Protein AF-A0A2N0D2T7-F1 (afdb_monomer_lite)

Foldseek 3Di:
DPQDPQPDDQQFWKAFCDCPPHCVQHPHRFIWGFHDADSQQWTDTPPTPGTGHPVRIDGDDADAFFKKFFDQPPDPPDCCHPVHPQGIFGWHAFFPDDDPVNDRQGTFTDTPPDPGTDGHDRVRIDGDGPPPQADQAFQDAQFWFAFQLGFIKDPKDADDCVPDVQFRIFIHTPPDPDGWTHGRRQDTPDPPDPSRGGTRHTDDDDPPPDDPPPDDDDDDDDDDDDDDDDDDDDDDDDDDDDPDDDDDDDDPCVVVVVVVVVVVVVVVVVCVVCV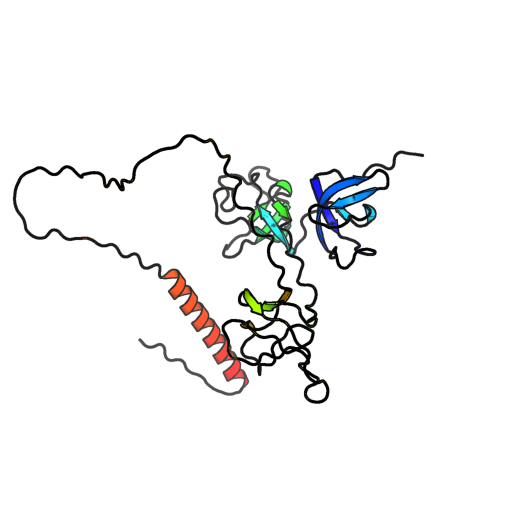VVVHHDDDDDDD

Sequence (287 aa):
MGAEKQKFNVGDKVRVVDNRGAPNRYAIGEVCEVESIKHDGYMEIVGKESGMYDYRFELWQPKVGDRVRFTDKCEEYWWFGPNTPHKEGVVTGPASWTGIDGNDYQFDVEVSGEPYPAYVAAEHIEPLPVAAEAQPLRIVEGRYYKTRDGRKAGPAETRDPEEYDAYPWFVPINDDNGHYVFTDEGMYSSDGVEEIHDLIAEWTEEPAAQPPTEAINDKAPSTTGFTIPPVYDEPACEKDGSTQLTVRITSDFTELHEQIDYAFERLKKLKKKARKLGIELDFAKAA

Radius of gyration: 28.87 Å; chains: 1; bounding box: 76×90×61 Å

pLDDT: mean 76.8, std 18.26, range [33.94, 96.12]

Structure (mmCIF, N/CA/C/O backbone):
data_AF-A0A2N0D2T7-F1
#
_entry.id   AF-A0A2N0D2T7-F1
#
loop_
_atom_site.group_PDB
_atom_site.id
_atom_site.type_symbol
_atom_site.label_atom_id
_atom_site.label_alt_id
_atom_site.label_comp_id
_atom_site.label_asym_id
_atom_site.label_entity_id
_atom_site.label_seq_id
_atom_site.pdbx_PDB_ins_code
_atom_site.Cartn_x
_atom_site.Cartn_y
_atom_site.Cartn_z
_atom_site.occupancy
_atom_site.B_iso_or_equiv
_atom_site.auth_seq_id
_atom_site.auth_comp_id
_atom_site.auth_asym_id
_atom_site.auth_atom_id
_atom_site.pdbx_PDB_model_num
ATOM 1 N N . MET A 1 1 ? 25.013 -16.304 -27.811 1.00 43.47 1 MET A N 1
ATOM 2 C CA . MET A 1 1 ? 24.185 -15.917 -26.654 1.00 43.47 1 MET A CA 1
ATOM 3 C C . MET A 1 1 ? 23.813 -14.465 -26.867 1.00 43.47 1 MET A C 1
ATOM 5 O O . MET A 1 1 ? 24.700 -13.625 -26.821 1.00 43.47 1 MET A O 1
ATOM 9 N N . GLY A 1 2 ? 22.575 -14.195 -27.288 1.00 49.00 2 GLY A N 1
ATOM 10 C CA . GLY A 1 2 ? 22.094 -12.817 -27.396 1.00 49.00 2 GLY A CA 1
ATOM 11 C C . GLY A 1 2 ? 21.966 -12.256 -25.988 1.00 49.00 2 GLY A C 1
ATOM 12 O O . GLY A 1 2 ? 21.517 -12.982 -25.108 1.00 49.00 2 GLY A O 1
ATOM 13 N N . ALA A 1 3 ? 22.416 -11.024 -25.763 1.00 54.84 3 ALA A N 1
ATOM 14 C CA . ALA A 1 3 ? 22.140 -10.337 -24.512 1.00 54.84 3 ALA A CA 1
ATOM 15 C C . ALA A 1 3 ? 20.615 -10.277 -24.354 1.00 54.84 3 ALA A C 1
ATOM 17 O O . ALA A 1 3 ? 19.941 -9.626 -25.157 1.00 54.84 3 ALA A O 1
ATOM 18 N N . GLU A 1 4 ? 20.069 -11.025 -23.396 1.00 63.88 4 GLU A N 1
ATOM 19 C CA . GLU A 1 4 ? 18.672 -10.866 -23.020 1.00 63.88 4 GLU A CA 1
ATOM 20 C C . GLU A 1 4 ? 18.487 -9.412 -22.595 1.00 63.88 4 GLU A C 1
ATOM 22 O O . GLU A 1 4 ? 19.266 -8.855 -21.819 1.00 63.88 4 GLU A O 1
ATOM 27 N N . LYS A 1 5 ? 17.519 -8.748 -23.226 1.00 78.25 5 LYS A N 1
ATOM 28 C CA . LYS A 1 5 ? 17.263 -7.333 -22.999 1.00 78.25 5 LYS A CA 1
ATOM 29 C C . LYS A 1 5 ? 16.731 -7.195 -21.577 1.00 78.25 5 LYS A C 1
ATOM 31 O O . LYS A 1 5 ? 15.628 -7.652 -21.298 1.00 78.25 5 LYS A O 1
ATOM 36 N N . GLN A 1 6 ? 17.524 -6.575 -20.712 1.00 83.12 6 GLN A N 1
ATOM 37 C CA . GLN A 1 6 ? 17.154 -6.294 -19.332 1.00 83.12 6 GLN A CA 1
ATOM 38 C C . GLN A 1 6 ? 15.800 -5.561 -19.291 1.00 83.12 6 GLN A C 1
ATOM 40 O O . GLN A 1 6 ? 15.630 -4.527 -19.941 1.00 83.12 6 GLN A O 1
ATOM 45 N N . LYS A 1 7 ? 14.820 -6.157 -18.598 1.00 90.56 7 LYS A N 1
ATOM 46 C CA . LYS A 1 7 ? 13.416 -5.709 -18.584 1.00 90.56 7 LYS A CA 1
ATOM 47 C C . LYS A 1 7 ? 13.180 -4.493 -17.682 1.00 90.56 7 LYS A C 1
ATOM 49 O O . LYS A 1 7 ? 12.301 -3.693 -17.986 1.00 90.56 7 LYS A O 1
ATOM 54 N N . PHE A 1 8 ? 13.956 -4.372 -16.607 1.00 94.62 8 PHE A N 1
ATOM 55 C CA . PHE A 1 8 ? 13.794 -3.365 -15.555 1.00 94.62 8 PHE A CA 1
ATOM 56 C C . PHE A 1 8 ? 15.096 -2.620 -15.282 1.00 94.62 8 PHE A C 1
ATOM 58 O O . PHE A 1 8 ? 16.185 -3.144 -15.528 1.00 94.62 8 PHE A O 1
ATOM 65 N N . ASN A 1 9 ? 14.981 -1.432 -14.706 1.00 95.19 9 ASN A N 1
ATOM 66 C CA . ASN A 1 9 ? 16.088 -0.644 -14.190 1.00 95.19 9 ASN A CA 1
ATOM 67 C C . ASN A 1 9 ? 16.037 -0.576 -12.659 1.00 95.19 9 ASN A C 1
ATOM 69 O O . ASN A 1 9 ? 14.995 -0.773 -12.037 1.00 95.19 9 ASN A O 1
ATOM 73 N N . VAL A 1 10 ? 17.185 -0.285 -12.046 1.00 94.94 10 VAL A N 1
ATOM 74 C CA . VAL A 1 10 ? 17.253 0.046 -10.615 1.00 94.94 10 VAL A CA 1
ATOM 75 C C . VAL A 1 10 ? 16.422 1.306 -10.356 1.00 94.94 10 VAL A C 1
ATOM 77 O O . VAL A 1 10 ? 16.510 2.264 -11.123 1.00 94.94 10 VAL A O 1
ATOM 80 N N . GLY A 1 11 ? 15.618 1.287 -9.292 1.00 92.25 11 GLY A N 1
ATOM 81 C CA . GLY A 1 11 ? 14.661 2.339 -8.945 1.00 92.25 11 GLY A CA 1
ATOM 82 C C . GLY A 1 11 ? 13.280 2.192 -9.594 1.00 92.25 11 GLY A C 1
ATOM 83 O O . GLY A 1 11 ? 12.357 2.913 -9.214 1.00 92.25 11 GLY A O 1
ATOM 84 N N . ASP A 1 12 ? 13.091 1.254 -10.534 1.00 93.38 12 ASP A N 1
ATOM 85 C CA . ASP A 1 12 ? 11.760 0.999 -11.091 1.00 93.38 12 ASP A CA 1
ATOM 86 C C . ASP A 1 12 ? 10.800 0.539 -9.982 1.00 93.38 12 ASP A C 1
ATOM 88 O O . ASP A 1 12 ? 11.145 -0.268 -9.112 1.00 93.38 12 ASP A O 1
ATOM 92 N N . LYS A 1 13 ? 9.556 1.022 -10.035 1.00 93.25 13 LYS A N 1
ATOM 93 C CA . LYS A 1 13 ? 8.463 0.464 -9.237 1.00 93.25 13 LYS A CA 1
ATOM 94 C C . LYS A 1 13 ? 7.876 -0.721 -9.992 1.00 93.25 13 LYS A C 1
ATOM 96 O O . LYS A 1 13 ? 7.453 -0.588 -11.141 1.00 93.25 13 LYS A O 1
ATOM 101 N N . VAL A 1 14 ? 7.838 -1.884 -9.355 1.00 94.31 14 VAL A N 1
ATOM 102 C CA . VAL A 1 14 ? 7.387 -3.140 -9.960 1.00 94.31 14 VAL A CA 1
ATOM 103 C C . VAL A 1 14 ? 6.299 -3.797 -9.124 1.00 94.31 14 VAL A C 1
ATOM 105 O O . VAL A 1 14 ? 6.329 -3.736 -7.901 1.00 94.31 14 VAL A O 1
ATOM 108 N N . ARG A 1 15 ? 5.333 -4.440 -9.778 1.00 93.81 15 ARG A N 1
ATOM 109 C CA . ARG A 1 15 ? 4.249 -5.186 -9.135 1.00 93.81 15 ARG A CA 1
ATOM 110 C C . ARG A 1 15 ? 4.544 -6.682 -9.181 1.00 93.81 15 ARG A C 1
ATOM 112 O O . ARG A 1 15 ? 4.884 -7.211 -10.241 1.00 93.81 15 ARG A O 1
ATOM 119 N N . VAL A 1 16 ? 4.390 -7.372 -8.055 1.00 92.94 16 VAL A N 1
ATOM 120 C CA . VAL A 1 16 ? 4.517 -8.832 -7.965 1.00 92.94 16 VAL A CA 1
ATOM 121 C C . VAL A 1 16 ? 3.344 -9.483 -8.698 1.00 92.94 16 VAL A C 1
ATOM 123 O O . VAL A 1 16 ? 2.190 -9.299 -8.317 1.00 92.94 16 VAL A O 1
ATOM 126 N N . VAL A 1 17 ? 3.627 -10.283 -9.725 1.00 93.56 17 VAL A N 1
ATOM 127 C CA . VAL A 1 17 ? 2.609 -11.070 -10.449 1.00 93.56 17 VAL A CA 1
ATOM 128 C C . VAL A 1 17 ? 2.647 -12.555 -10.089 1.00 93.56 17 VAL A C 1
ATOM 130 O O . VAL A 1 17 ? 1.663 -13.261 -10.294 1.00 93.56 17 VAL A O 1
ATOM 133 N N . ASP A 1 18 ? 3.764 -13.039 -9.538 1.00 91.19 18 ASP A N 1
ATOM 134 C CA . ASP A 1 18 ? 3.944 -14.442 -9.156 1.00 91.19 18 ASP A CA 1
ATOM 135 C C . ASP A 1 18 ? 4.932 -14.598 -7.988 1.00 91.19 18 ASP A C 1
ATOM 137 O O . ASP A 1 18 ? 6.147 -14.509 -8.161 1.00 91.19 18 ASP A O 1
ATOM 141 N N . ASN A 1 19 ? 4.427 -14.936 -6.803 1.00 91.94 19 ASN A N 1
ATOM 142 C CA . ASN A 1 19 ? 5.239 -15.089 -5.594 1.00 91.94 19 ASN A CA 1
ATOM 143 C C . ASN A 1 19 ? 5.760 -16.520 -5.337 1.00 91.94 19 ASN A C 1
ATOM 145 O O . ASN A 1 19 ? 6.275 -16.801 -4.248 1.00 91.94 19 ASN A O 1
ATOM 149 N N . ARG A 1 20 ? 5.650 -17.453 -6.299 1.00 85.25 20 ARG A N 1
ATOM 150 C CA . ARG A 1 20 ? 6.172 -18.823 -6.120 1.00 85.25 20 ARG A CA 1
ATOM 151 C C . ARG A 1 20 ? 7.671 -18.790 -5.773 1.00 85.25 20 ARG A C 1
ATOM 153 O O . ARG A 1 20 ? 8.489 -18.264 -6.513 1.00 85.25 20 ARG A O 1
ATOM 160 N N . GLY A 1 21 ? 8.049 -19.388 -4.646 1.00 82.31 21 GLY A N 1
ATOM 161 C CA . GLY A 1 21 ? 9.431 -19.400 -4.142 1.00 82.31 21 GLY A CA 1
ATOM 162 C C . GLY A 1 21 ? 9.676 -18.466 -2.956 1.00 82.31 21 GLY A C 1
ATOM 163 O O . GLY A 1 21 ? 10.559 -18.749 -2.152 1.00 82.31 21 GLY A O 1
ATOM 164 N N . ALA A 1 22 ? 8.853 -17.429 -2.777 1.00 86.31 22 ALA A N 1
ATOM 165 C CA . ALA A 1 22 ? 8.889 -16.578 -1.588 1.00 86.31 22 ALA A CA 1
ATOM 166 C C . ALA A 1 22 ? 7.493 -16.031 -1.198 1.00 86.31 22 ALA A C 1
ATOM 168 O O . ALA A 1 22 ? 7.352 -14.829 -0.964 1.00 86.31 22 ALA A O 1
ATOM 169 N N . PRO A 1 23 ? 6.455 -16.886 -1.076 1.00 82.06 23 PRO A N 1
ATOM 170 C CA . PRO A 1 23 ? 5.077 -16.434 -0.864 1.00 82.06 23 PRO A CA 1
ATOM 171 C C . PRO A 1 23 ? 4.865 -15.692 0.459 1.00 82.06 23 PRO A C 1
ATOM 173 O O . PRO A 1 23 ? 4.001 -14.832 0.547 1.00 82.06 23 PRO A O 1
ATOM 176 N N . ASN A 1 24 ? 5.689 -15.977 1.470 1.00 80.69 24 ASN A N 1
ATOM 177 C CA . ASN A 1 24 ? 5.610 -15.310 2.770 1.00 80.69 24 ASN A CA 1
ATOM 178 C C . ASN A 1 24 ? 6.280 -13.926 2.773 1.00 80.69 24 ASN A C 1
ATOM 180 O O . ASN A 1 24 ? 6.119 -13.185 3.734 1.00 80.69 24 ASN A O 1
ATOM 184 N N . ARG A 1 25 ? 7.063 -13.596 1.736 1.00 83.88 25 ARG A N 1
ATOM 185 C CA . ARG A 1 25 ? 7.814 -12.332 1.639 1.00 83.88 25 ARG A CA 1
ATOM 186 C C . ARG A 1 25 ? 7.228 -11.382 0.607 1.00 83.88 25 ARG A C 1
ATOM 188 O O . ARG A 1 25 ? 7.465 -10.184 0.707 1.00 83.88 25 ARG A O 1
ATOM 195 N N . TYR A 1 26 ? 6.505 -11.922 -0.368 1.00 87.12 26 TYR A N 1
ATOM 196 C CA . TYR A 1 26 ? 5.922 -11.174 -1.469 1.00 87.12 26 TYR A CA 1
ATOM 197 C C . TYR A 1 26 ? 4.451 -11.532 -1.612 1.00 87.12 26 TYR A C 1
ATOM 199 O O . TYR A 1 26 ? 4.111 -12.685 -1.903 1.00 87.12 26 TYR A O 1
ATOM 207 N N . ALA A 1 27 ? 3.579 -10.546 -1.438 1.00 86.00 27 ALA A N 1
ATOM 208 C CA . ALA A 1 27 ? 2.171 -10.709 -1.762 1.00 86.00 27 ALA A CA 1
ATOM 209 C C . ALA A 1 27 ? 1.959 -10.490 -3.267 1.00 86.00 27 ALA A C 1
ATOM 211 O O . ALA A 1 27 ? 2.594 -9.637 -3.883 1.00 86.00 27 ALA A O 1
ATOM 212 N N . ILE A 1 28 ? 1.072 -11.269 -3.890 1.00 86.00 28 ILE A N 1
ATOM 213 C CA . ILE A 1 28 ? 0.679 -11.007 -5.282 1.00 86.00 28 ILE A CA 1
ATOM 214 C C . ILE A 1 28 ? -0.047 -9.661 -5.319 1.00 86.00 28 ILE A C 1
ATOM 216 O O . ILE A 1 28 ? -0.934 -9.414 -4.511 1.00 86.00 28 ILE A O 1
ATOM 220 N N . GLY A 1 29 ? 0.331 -8.798 -6.259 1.00 85.31 29 GLY A N 1
ATOM 221 C CA . GLY A 1 29 ? -0.173 -7.430 -6.357 1.00 85.31 29 GLY A CA 1
ATOM 222 C C . GLY A 1 29 ? 0.622 -6.409 -5.543 1.00 85.31 29 GLY A C 1
ATOM 223 O O . GLY A 1 29 ? 0.446 -5.215 -5.778 1.00 85.31 29 GLY A O 1
ATOM 224 N N . GLU A 1 30 ? 1.526 -6.850 -4.661 1.00 86.94 30 GLU A N 1
ATOM 225 C CA . GLU A 1 30 ? 2.417 -5.961 -3.914 1.00 86.94 30 GLU A CA 1
ATOM 226 C C . GLU A 1 30 ? 3.292 -5.148 -4.869 1.00 86.94 30 GLU A C 1
ATOM 228 O O . GLU A 1 30 ? 3.795 -5.674 -5.866 1.00 86.94 30 GLU A O 1
ATOM 233 N N . VAL A 1 31 ? 3.476 -3.865 -4.555 1.00 91.12 31 VAL A N 1
ATOM 234 C CA . VAL A 1 31 ? 4.341 -2.969 -5.319 1.00 91.12 31 VAL A CA 1
ATOM 235 C C . VAL A 1 31 ? 5.630 -2.726 -4.551 1.00 91.12 31 VAL A C 1
ATOM 237 O O . VAL A 1 31 ? 5.624 -2.403 -3.367 1.00 91.12 31 VAL A O 1
ATOM 240 N N . CYS A 1 32 ? 6.741 -2.907 -5.245 1.00 92.06 32 CYS A N 1
ATOM 241 C CA . CYS A 1 32 ? 8.086 -2.953 -4.708 1.00 92.06 32 CYS A CA 1
ATOM 242 C C . CYS A 1 32 ? 9.015 -2.046 -5.521 1.00 92.06 32 CYS A C 1
ATOM 244 O O . CYS A 1 32 ? 8.730 -1.744 -6.679 1.00 92.06 32 CYS A O 1
ATOM 246 N N . GLU A 1 33 ? 10.145 -1.643 -4.946 1.00 94.38 33 GLU A N 1
ATOM 247 C CA . GLU A 1 33 ? 11.191 -0.911 -5.664 1.00 94.38 33 GLU A CA 1
ATOM 248 C C . GLU A 1 33 ? 12.401 -1.806 -5.919 1.00 94.38 33 GLU A C 1
ATOM 250 O O . GLU A 1 33 ? 12.833 -2.550 -5.035 1.00 94.38 33 GLU A O 1
ATOM 255 N N . VAL A 1 34 ? 12.941 -1.734 -7.134 1.00 95.50 34 VAL A N 1
ATOM 256 C CA . VAL A 1 34 ? 14.127 -2.496 -7.529 1.00 95.50 34 VAL A CA 1
ATOM 257 C C . VAL A 1 34 ? 15.385 -1.873 -6.935 1.00 95.50 34 VAL A C 1
ATOM 259 O O . VAL A 1 34 ? 15.765 -0.768 -7.312 1.00 95.50 34 VAL A O 1
ATOM 262 N N . GLU A 1 35 ? 16.069 -2.605 -6.061 1.00 96.12 35 GLU A N 1
ATOM 263 C CA . GLU A 1 35 ? 17.334 -2.179 -5.451 1.00 96.12 35 GLU A CA 1
ATOM 264 C C . GLU A 1 35 ? 18.534 -2.534 -6.334 1.00 96.12 35 GLU A C 1
ATOM 266 O O . GLU A 1 35 ? 19.407 -1.706 -6.595 1.00 96.12 35 GLU A O 1
ATOM 271 N N . SER A 1 36 ? 18.586 -3.775 -6.818 1.00 95.62 36 SER A N 1
ATOM 272 C CA . SER A 1 36 ? 19.688 -4.262 -7.646 1.00 95.62 36 SER A CA 1
ATOM 273 C C . SER A 1 36 ? 19.205 -5.341 -8.617 1.00 95.62 36 SER A C 1
ATOM 275 O O . SER A 1 36 ? 18.209 -6.022 -8.369 1.00 95.62 36 SER A O 1
ATOM 277 N N . ILE A 1 37 ? 19.893 -5.490 -9.752 1.00 94.62 37 ILE A N 1
ATOM 278 C CA . ILE A 1 37 ? 19.586 -6.511 -10.761 1.00 94.62 37 ILE A CA 1
ATOM 279 C C . ILE A 1 37 ? 20.871 -7.273 -11.075 1.00 94.62 37 ILE A C 1
ATOM 281 O O . ILE A 1 37 ? 21.867 -6.687 -11.504 1.00 94.62 37 ILE A O 1
ATOM 285 N N . LYS A 1 38 ? 20.852 -8.589 -10.861 1.00 93.06 38 LYS A N 1
ATOM 286 C CA . LYS A 1 38 ? 21.966 -9.492 -11.165 1.00 93.06 38 LYS A CA 1
ATOM 287 C C . LYS A 1 38 ? 21.913 -9.942 -12.623 1.00 93.06 38 LYS A C 1
ATOM 289 O O . LYS A 1 38 ? 20.882 -9.875 -13.288 1.00 93.06 38 LYS A O 1
ATOM 294 N N . HIS A 1 39 ? 23.046 -10.431 -13.125 1.00 85.75 39 HIS A N 1
ATOM 295 C CA . HIS A 1 39 ? 23.200 -10.838 -14.526 1.00 85.75 39 HIS A CA 1
ATOM 296 C C . HIS A 1 39 ? 22.260 -11.967 -14.980 1.00 85.75 39 HIS A C 1
ATOM 298 O O . HIS A 1 39 ? 22.074 -12.138 -16.180 1.00 85.75 39 HIS A O 1
ATOM 304 N N . ASP A 1 40 ? 21.687 -12.733 -14.053 1.00 89.75 40 ASP A 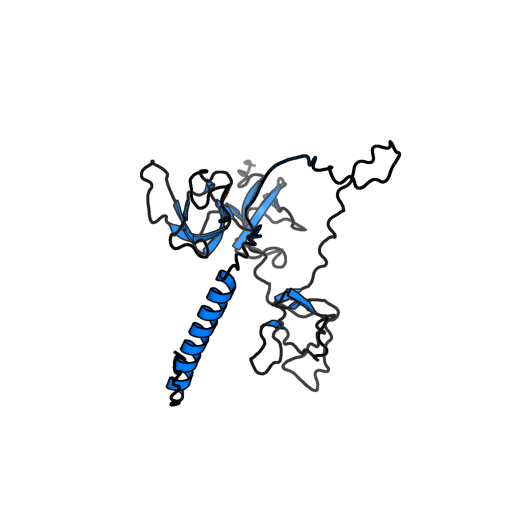N 1
ATOM 305 C CA . ASP A 1 40 ? 20.740 -13.821 -14.312 1.00 89.75 40 ASP A CA 1
ATOM 306 C C . ASP A 1 40 ? 19.264 -13.386 -14.219 1.00 89.75 40 ASP A C 1
ATOM 308 O O . ASP A 1 40 ? 18.376 -14.235 -14.195 1.00 89.75 40 ASP A O 1
ATOM 312 N N . GLY A 1 41 ? 18.994 -12.078 -14.128 1.00 90.06 41 GLY A N 1
ATOM 313 C CA . GLY A 1 41 ? 17.640 -11.543 -13.970 1.00 90.06 41 GLY A CA 1
ATOM 314 C C . GLY A 1 41 ? 17.104 -11.642 -12.540 1.00 90.06 41 GLY A C 1
ATOM 315 O O . GLY A 1 41 ? 15.927 -11.371 -12.309 1.00 90.06 41 GLY A O 1
ATOM 316 N N . TYR A 1 42 ? 17.932 -12.023 -11.563 1.00 93.31 42 TYR A N 1
ATOM 317 C CA . TYR A 1 42 ? 17.553 -11.968 -10.155 1.00 93.31 42 TYR A CA 1
ATOM 318 C C . TYR A 1 42 ? 17.542 -10.518 -9.660 1.00 93.31 42 TYR A C 1
ATOM 320 O O . TYR A 1 42 ? 18.556 -9.822 -9.736 1.00 93.31 42 TYR A O 1
ATOM 328 N N . MET A 1 43 ? 16.403 -10.069 -9.140 1.00 95.19 43 MET A N 1
ATOM 329 C CA . MET A 1 43 ? 16.184 -8.702 -8.675 1.00 95.19 43 MET A CA 1
ATOM 330 C C . MET A 1 43 ? 16.127 -8.659 -7.155 1.00 95.19 43 MET A C 1
ATOM 332 O O . MET A 1 43 ? 15.284 -9.324 -6.555 1.00 95.19 43 MET A O 1
ATOM 336 N N . GLU A 1 44 ? 16.987 -7.858 -6.537 1.00 95.25 44 GLU A N 1
ATOM 337 C CA . GLU A 1 44 ? 16.871 -7.499 -5.124 1.00 95.25 44 GLU A CA 1
ATOM 338 C C . GLU A 1 44 ? 15.916 -6.317 -4.979 1.00 95.25 44 GLU A C 1
ATOM 340 O O . GLU A 1 44 ? 15.856 -5.432 -5.836 1.00 95.25 44 GLU A O 1
ATOM 345 N N . ILE A 1 45 ? 15.117 -6.353 -3.919 1.00 95.00 45 ILE A N 1
ATOM 346 C CA . ILE A 1 45 ? 14.004 -5.439 -3.699 1.00 95.00 45 ILE A CA 1
ATOM 347 C C . ILE A 1 45 ? 14.240 -4.703 -2.390 1.00 95.00 45 ILE A C 1
ATOM 349 O O . ILE A 1 45 ? 14.501 -5.342 -1.369 1.00 95.00 45 ILE A O 1
ATOM 353 N N . VAL A 1 46 ? 14.066 -3.382 -2.421 1.00 91.94 46 VAL A N 1
ATOM 354 C CA . VAL A 1 46 ? 14.264 -2.513 -1.258 1.00 91.94 46 VAL A CA 1
ATOM 355 C C . VAL A 1 46 ? 13.444 -3.024 -0.068 1.00 91.94 46 VAL A C 1
ATOM 357 O O . VAL A 1 46 ? 12.232 -3.224 -0.167 1.00 91.94 46 VAL A O 1
ATOM 360 N N . GLY A 1 47 ? 14.112 -3.240 1.068 1.00 87.44 47 GLY A N 1
ATOM 361 C CA . GLY A 1 47 ? 13.471 -3.652 2.322 1.00 87.44 47 GLY A CA 1
ATOM 362 C C . GLY A 1 47 ? 13.034 -5.121 2.387 1.00 87.44 47 GLY A C 1
ATOM 363 O O . GLY A 1 47 ? 12.357 -5.505 3.340 1.00 87.44 47 GLY A O 1
ATOM 364 N N . LYS A 1 48 ? 13.405 -5.962 1.412 1.00 88.44 48 LYS A N 1
ATOM 365 C CA . LYS A 1 48 ? 13.131 -7.407 1.438 1.00 88.44 48 LYS A CA 1
ATOM 366 C C . LYS A 1 48 ? 14.409 -8.186 1.733 1.00 88.44 48 LYS A C 1
ATOM 368 O O . LYS A 1 48 ? 15.448 -7.949 1.134 1.00 88.44 48 LYS A O 1
ATOM 373 N N . GLU A 1 49 ? 14.309 -9.191 2.603 1.00 83.81 49 GLU A N 1
ATOM 374 C CA . GLU A 1 49 ? 15.445 -10.048 2.994 1.00 83.81 49 GLU A CA 1
ATOM 375 C C . GLU A 1 49 ? 16.074 -10.819 1.821 1.00 83.81 49 GLU A C 1
ATOM 377 O O . GLU A 1 49 ? 17.199 -11.308 1.910 1.00 83.81 49 GLU A O 1
ATOM 382 N N . SER A 1 50 ? 15.333 -11.001 0.726 1.00 87.50 50 SER A N 1
ATOM 383 C CA . SER A 1 50 ? 15.840 -11.653 -0.473 1.00 87.50 50 SER A CA 1
ATOM 384 C C . SER A 1 50 ? 14.999 -11.299 -1.683 1.00 87.50 50 SER A C 1
ATOM 386 O O . SER A 1 50 ? 13.780 -11.229 -1.562 1.00 87.50 50 SER A O 1
ATOM 388 N N . GLY A 1 51 ? 15.662 -11.168 -2.829 1.00 92.25 51 GLY A N 1
ATOM 389 C CA . GLY A 1 51 ? 15.053 -10.908 -4.127 1.00 92.25 51 GLY A CA 1
ATOM 390 C C . GLY A 1 51 ? 14.238 -12.046 -4.758 1.00 92.25 51 GLY A C 1
ATOM 391 O O . GLY A 1 51 ? 14.013 -13.105 -4.170 1.00 92.25 51 GLY A O 1
ATOM 392 N N . MET A 1 52 ? 13.824 -11.826 -6.006 1.00 94.31 52 MET A N 1
ATOM 393 C CA . MET A 1 52 ? 13.165 -12.802 -6.883 1.00 94.31 52 MET A CA 1
ATOM 394 C C . MET A 1 52 ? 13.538 -12.540 -8.350 1.00 94.31 52 MET A C 1
ATOM 396 O O . MET A 1 52 ? 13.994 -11.457 -8.696 1.00 94.31 52 MET A O 1
ATOM 400 N N . TYR A 1 53 ? 13.329 -13.517 -9.233 1.00 95.06 53 TYR A N 1
ATOM 401 C CA . TYR A 1 53 ? 13.573 -13.340 -10.669 1.00 95.06 53 TYR A CA 1
ATOM 402 C C . TYR A 1 53 ? 12.582 -12.375 -11.335 1.00 95.06 53 TYR A C 1
ATOM 404 O O . TYR A 1 53 ? 11.391 -12.383 -11.024 1.00 95.06 53 TYR A O 1
ATOM 412 N N . ASP A 1 54 ? 13.064 -11.605 -12.305 1.00 94.62 54 ASP A N 1
ATOM 413 C CA . ASP A 1 54 ? 12.348 -10.541 -13.014 1.00 94.62 54 ASP A CA 1
ATOM 414 C C . ASP A 1 54 ? 11.035 -10.962 -13.701 1.00 94.62 54 ASP A C 1
ATOM 416 O O . ASP A 1 54 ? 10.067 -10.198 -13.737 1.00 94.62 54 ASP A O 1
ATOM 420 N N . TYR A 1 55 ? 10.929 -12.199 -14.186 1.00 94.38 55 TYR A N 1
ATOM 421 C CA . TYR A 1 55 ? 9.701 -12.726 -14.790 1.00 94.38 55 TYR A CA 1
ATOM 422 C C . TYR A 1 55 ? 8.51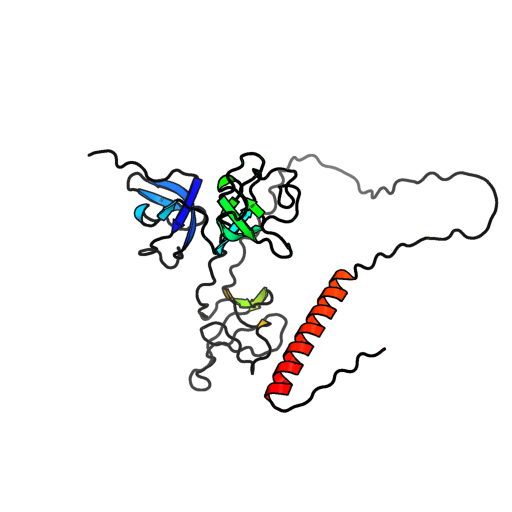9 -12.813 -13.807 1.00 94.38 55 TYR A C 1
ATOM 424 O O . TYR A 1 55 ? 7.384 -13.021 -14.233 1.00 94.38 55 TYR A O 1
ATOM 432 N N . ARG A 1 56 ? 8.773 -12.654 -12.502 1.00 95.00 56 ARG A N 1
ATOM 433 C CA . ARG A 1 56 ? 7.770 -12.626 -11.423 1.00 95.00 56 ARG A CA 1
ATOM 434 C C . ARG A 1 56 ? 7.191 -11.245 -11.165 1.00 95.00 56 ARG A C 1
ATOM 436 O O . ARG A 1 56 ? 6.302 -11.105 -10.323 1.00 95.00 56 ARG A O 1
ATOM 443 N N . PHE A 1 57 ? 7.685 -10.250 -11.891 1.00 95.31 57 PHE A N 1
ATOM 444 C CA . PHE A 1 57 ? 7.293 -8.864 -11.756 1.00 95.31 57 PHE A CA 1
ATOM 445 C C . PHE A 1 57 ? 6.796 -8.289 -13.084 1.00 95.31 57 PHE A C 1
ATOM 447 O O . PHE A 1 57 ? 7.196 -8.700 -14.181 1.00 95.31 57 PHE A O 1
ATOM 454 N N . GLU A 1 58 ? 5.948 -7.276 -12.982 1.00 95.31 58 GLU A N 1
ATOM 455 C CA . GLU A 1 58 ? 5.614 -6.355 -14.065 1.00 95.31 58 GLU A CA 1
ATOM 456 C C . GLU A 1 58 ? 5.950 -4.923 -13.653 1.00 95.31 58 GLU A C 1
ATOM 458 O O . GLU A 1 58 ? 6.005 -4.620 -12.464 1.00 95.31 58 GLU A O 1
ATOM 463 N N . LEU A 1 59 ? 6.192 -4.037 -14.620 1.00 94.44 59 LEU A N 1
ATOM 464 C CA . LEU A 1 59 ? 6.383 -2.623 -14.306 1.00 94.44 59 LEU A CA 1
ATOM 465 C C . LEU A 1 59 ? 5.071 -2.096 -13.726 1.00 94.44 59 LEU A C 1
ATOM 467 O O . LEU A 1 59 ? 4.001 -2.379 -14.275 1.00 94.44 59 LEU A O 1
ATOM 471 N N . TRP A 1 60 ? 5.136 -1.371 -12.613 1.00 93.19 60 TRP A N 1
ATOM 472 C CA . TRP A 1 60 ? 3.927 -0.841 -12.013 1.00 93.19 60 TRP A CA 1
ATOM 473 C C . TRP A 1 60 ? 3.289 0.183 -12.952 1.00 93.19 60 TRP A C 1
ATOM 475 O O . TRP A 1 60 ? 3.923 1.134 -13.406 1.00 93.19 60 TRP A O 1
ATOM 485 N N . GLN A 1 61 ? 2.009 -0.036 -13.228 1.00 90.75 61 GLN A N 1
ATOM 486 C CA . GLN A 1 61 ? 1.114 0.948 -13.812 1.00 90.75 61 GLN A CA 1
ATOM 487 C C . GLN A 1 61 ? -0.081 1.101 -12.868 1.00 90.75 61 GLN A C 1
ATOM 489 O O . GLN A 1 61 ? -0.534 0.069 -12.343 1.00 90.75 61 GLN A O 1
ATOM 494 N N . PRO A 1 62 ? -0.582 2.332 -12.648 1.00 91.69 62 PRO A N 1
ATOM 495 C CA . PRO A 1 62 ? -1.762 2.556 -11.825 1.00 91.69 62 PRO A CA 1
ATOM 496 C C . PRO A 1 62 ? -2.958 1.753 -12.350 1.00 91.69 62 PRO A C 1
ATOM 498 O O . PRO A 1 62 ? -3.260 1.771 -13.546 1.00 91.69 62 PRO A O 1
ATOM 501 N N . LYS A 1 63 ? -3.637 1.033 -11.457 1.00 90.44 63 LYS A N 1
ATOM 502 C CA . LYS A 1 63 ? -4.880 0.298 -11.731 1.00 90.44 63 LYS A CA 1
ATOM 503 C C . LYS A 1 63 ? -5.966 0.760 -10.766 1.00 90.44 63 LYS A C 1
ATOM 505 O O . LYS A 1 63 ? -5.673 1.213 -9.666 1.00 90.44 63 LYS A O 1
ATOM 510 N N . VAL A 1 64 ? -7.226 0.612 -11.172 1.00 88.81 64 VAL A N 1
ATOM 511 C CA . VAL A 1 64 ? -8.377 0.900 -10.304 1.00 88.81 64 VAL A CA 1
ATOM 512 C C . VAL A 1 64 ? -8.264 0.104 -9.002 1.00 88.81 64 VAL A C 1
ATOM 514 O O . VAL A 1 64 ? -8.030 -1.104 -9.037 1.00 88.81 64 VAL A O 1
ATOM 517 N N . GLY A 1 65 ? -8.434 0.789 -7.873 1.00 87.31 65 GLY A N 1
ATOM 518 C CA . GLY A 1 65 ? -8.275 0.254 -6.523 1.00 87.31 65 GLY A CA 1
ATOM 519 C C . GLY A 1 65 ? -6.876 0.431 -5.929 1.00 87.31 65 GLY A C 1
ATOM 520 O O . GLY A 1 65 ? -6.723 0.255 -4.722 1.00 87.31 65 GLY A O 1
ATOM 521 N N . ASP A 1 66 ? -5.864 0.811 -6.718 1.00 88.69 66 ASP A N 1
ATOM 522 C CA . ASP A 1 66 ? -4.537 1.088 -6.169 1.00 88.69 66 ASP A CA 1
ATOM 523 C C . ASP A 1 66 ? -4.578 2.334 -5.273 1.00 88.69 66 ASP A C 1
ATOM 525 O O . ASP A 1 66 ? -5.088 3.389 -5.667 1.00 88.69 66 ASP A O 1
ATOM 529 N N . ARG A 1 67 ? -3.974 2.228 -4.086 1.00 90.44 67 ARG A N 1
ATOM 530 C CA . ARG A 1 67 ? -3.637 3.392 -3.264 1.00 90.44 67 ARG A CA 1
ATOM 531 C C . ARG A 1 67 ? -2.390 4.062 -3.818 1.00 90.44 67 ARG A C 1
ATOM 533 O O . ARG A 1 67 ? -1.391 3.397 -4.097 1.00 90.44 67 ARG A O 1
ATOM 540 N N . VAL A 1 68 ? -2.436 5.379 -3.941 1.00 93.81 68 VAL A N 1
ATOM 541 C CA . VAL A 1 68 ? -1.351 6.171 -4.521 1.00 93.81 68 VAL A CA 1
ATOM 542 C C . VAL A 1 68 ? -1.020 7.373 -3.654 1.00 93.81 68 VAL A C 1
ATOM 544 O O . VAL A 1 68 ? -1.884 7.891 -2.945 1.00 93.81 68 VAL A O 1
ATOM 547 N N . ARG A 1 69 ? 0.239 7.808 -3.727 1.00 93.81 69 ARG A N 1
ATOM 548 C CA . ARG A 1 69 ? 0.710 9.090 -3.199 1.00 93.81 69 ARG A CA 1
ATOM 549 C C . ARG A 1 69 ? 0.828 10.084 -4.345 1.00 93.81 69 ARG A C 1
ATOM 551 O O . ARG A 1 69 ? 1.302 9.709 -5.415 1.00 93.81 69 ARG A O 1
ATOM 558 N N . PHE A 1 70 ? 0.454 11.335 -4.114 1.00 94.06 70 PHE A N 1
ATOM 559 C CA . PHE A 1 70 ? 0.751 12.424 -5.040 1.00 94.06 70 PHE A CA 1
ATOM 560 C C . PHE A 1 70 ? 2.231 12.805 -4.950 1.00 94.06 70 PHE A C 1
ATOM 562 O O . PHE A 1 70 ? 2.772 12.971 -3.856 1.00 94.06 70 PHE A O 1
ATOM 569 N N . THR A 1 71 ? 2.888 12.924 -6.100 1.00 92.88 71 THR A N 1
ATOM 570 C CA . THR A 1 71 ? 4.310 13.274 -6.185 1.00 92.88 71 THR A CA 1
ATOM 571 C C . THR A 1 71 ? 4.506 14.789 -6.193 1.00 92.88 71 THR A C 1
ATOM 573 O O . THR A 1 71 ? 3.583 15.554 -6.483 1.00 92.88 71 THR A O 1
ATOM 576 N N . ASP A 1 72 ? 5.746 15.233 -5.980 1.00 90.38 72 ASP A N 1
ATOM 577 C CA . ASP A 1 72 ? 6.131 16.651 -6.082 1.00 90.38 72 ASP A CA 1
ATOM 578 C C . ASP A 1 72 ? 6.044 17.209 -7.514 1.00 90.38 72 ASP A C 1
ATOM 580 O O . ASP A 1 72 ? 6.270 18.396 -7.734 1.00 90.38 72 ASP A O 1
ATOM 584 N N . LYS A 1 73 ? 5.715 16.364 -8.500 1.00 91.06 73 LYS A N 1
ATOM 585 C CA . LYS A 1 73 ? 5.408 16.803 -9.865 1.00 91.06 73 LYS A CA 1
ATOM 586 C C . LYS A 1 73 ? 3.985 17.341 -10.012 1.00 91.06 73 LYS A C 1
ATOM 588 O O . LYS A 1 73 ? 3.658 17.859 -11.073 1.00 91.06 73 LYS A O 1
ATOM 593 N N . CYS A 1 74 ? 3.128 17.190 -9.000 1.00 90.25 74 CYS A N 1
ATOM 594 C CA . CYS A 1 74 ? 1.831 17.855 -9.002 1.00 90.25 74 CYS A CA 1
ATOM 595 C C . CYS A 1 74 ? 2.030 19.372 -9.012 1.00 90.25 74 CYS A C 1
ATOM 597 O O . CYS A 1 74 ? 2.865 19.904 -8.281 1.00 90.25 74 CYS A O 1
ATOM 599 N N . GLU A 1 75 ? 1.226 20.071 -9.804 1.00 89.56 75 GLU A N 1
ATOM 600 C CA . GLU A 1 75 ? 1.305 21.525 -9.888 1.00 89.56 75 GLU A CA 1
ATOM 601 C C . GLU A 1 75 ? 0.970 22.181 -8.541 1.00 89.56 75 GLU A C 1
ATOM 603 O O . GLU A 1 75 ? 0.035 21.779 -7.843 1.00 89.56 75 GLU A O 1
ATOM 608 N N . GLU A 1 76 ? 1.695 23.243 -8.185 1.00 88.88 76 GLU A N 1
ATOM 609 C CA . GLU A 1 76 ? 1.537 23.915 -6.886 1.00 88.88 76 GLU A CA 1
ATOM 610 C C . GLU A 1 76 ? 0.130 24.483 -6.656 1.00 88.88 76 GLU A C 1
ATOM 612 O O . GLU A 1 76 ? -0.315 24.583 -5.513 1.00 88.88 76 GLU A O 1
ATOM 617 N N . TYR A 1 77 ? -0.567 24.863 -7.731 1.00 88.19 77 TYR A N 1
ATOM 618 C CA . TYR A 1 77 ? -1.910 25.444 -7.674 1.00 88.19 77 TYR A CA 1
ATOM 619 C C . TYR A 1 77 ? -3.028 24.393 -7.620 1.00 88.19 77 TYR A C 1
ATOM 621 O O . TYR A 1 77 ? -4.199 24.756 -7.485 1.00 88.19 77 TYR A O 1
ATOM 629 N N . TRP A 1 78 ? -2.707 23.102 -7.744 1.00 91.06 78 TRP A N 1
ATOM 630 C CA . TRP A 1 78 ? -3.695 22.039 -7.587 1.00 91.06 78 TRP A CA 1
ATOM 631 C C . TRP A 1 78 ? -4.077 21.889 -6.115 1.00 91.06 78 TRP A C 1
ATOM 633 O O . TRP A 1 78 ? -3.234 21.969 -5.223 1.00 91.06 78 TRP A O 1
ATOM 643 N N . TRP A 1 79 ? -5.355 21.621 -5.845 1.00 91.38 79 TRP A N 1
ATOM 644 C CA . TRP A 1 79 ? -5.859 21.455 -4.475 1.00 91.38 79 TRP A CA 1
ATOM 645 C C . TRP A 1 79 ? -5.282 20.217 -3.759 1.00 91.38 79 TRP A C 1
ATOM 647 O O . TRP A 1 79 ? -5.372 20.127 -2.541 1.00 91.38 79 TRP A O 1
ATOM 657 N N . PHE A 1 80 ? -4.644 19.311 -4.506 1.00 91.00 80 PHE A N 1
ATOM 658 C CA . PHE A 1 80 ? -3.878 18.154 -4.027 1.00 91.00 80 PHE A CA 1
ATOM 659 C C . PHE A 1 80 ? -2.367 18.282 -4.309 1.00 91.00 80 PHE A C 1
ATOM 661 O O . PHE A 1 80 ? -1.625 17.303 -4.308 1.00 91.00 80 PHE A O 1
ATOM 668 N N . GLY A 1 81 ? -1.896 19.502 -4.582 1.00 88.00 81 GLY A N 1
ATOM 669 C CA . GLY A 1 81 ? -0.496 19.790 -4.864 1.00 88.00 81 GLY A CA 1
ATOM 670 C C . GLY A 1 81 ? 0.431 19.625 -3.646 1.00 88.00 81 GLY A C 1
ATOM 671 O O . GLY A 1 81 ? -0.014 19.357 -2.517 1.00 88.00 81 GLY A O 1
ATOM 672 N N . PRO A 1 82 ? 1.745 19.846 -3.829 1.00 87.25 82 PRO A N 1
ATOM 673 C CA . PRO A 1 82 ? 2.769 19.627 -2.801 1.00 87.25 82 PRO A CA 1
ATOM 674 C C . PRO A 1 82 ? 2.573 20.460 -1.523 1.00 87.25 82 PRO A C 1
ATOM 676 O O . PRO A 1 82 ? 3.001 20.040 -0.449 1.00 87.25 82 PRO A O 1
ATOM 679 N N . ASN A 1 83 ? 1.840 21.572 -1.581 1.00 86.44 83 ASN A N 1
ATOM 680 C CA . ASN A 1 83 ? 1.592 22.448 -0.429 1.00 86.44 83 ASN A CA 1
ATOM 681 C C . ASN A 1 83 ? 0.290 22.139 0.334 1.00 86.44 83 ASN A C 1
ATOM 683 O O . ASN A 1 83 ? -0.109 22.900 1.213 1.00 86.44 83 ASN A O 1
ATOM 687 N N . THR A 1 84 ? -0.386 21.041 -0.001 1.00 86.69 84 THR A N 1
ATOM 688 C CA . THR A 1 84 ? -1.705 20.688 0.550 1.00 86.69 84 THR A CA 1
ATOM 689 C C . THR A 1 84 ? -1.622 19.456 1.460 1.00 86.69 84 THR A C 1
ATOM 691 O O . THR A 1 84 ? -0.684 18.664 1.318 1.00 86.69 84 THR A O 1
ATOM 694 N N . PRO A 1 85 ? -2.570 19.259 2.397 1.00 86.62 85 PRO A N 1
ATOM 695 C CA . PRO A 1 85 ? -2.612 18.057 3.235 1.00 86.62 85 PRO A CA 1
ATOM 696 C C . PRO A 1 85 ? -3.058 16.800 2.468 1.00 86.62 85 PRO A C 1
ATOM 698 O O . PRO A 1 85 ? -2.871 15.686 2.954 1.00 86.62 85 PRO A O 1
ATOM 701 N N . HIS A 1 86 ? -3.622 16.950 1.268 1.00 89.19 86 HIS A N 1
ATOM 702 C CA . HIS A 1 86 ? -4.076 15.841 0.435 1.00 89.19 86 HIS A CA 1
ATOM 703 C C . HIS A 1 86 ? -2.878 15.189 -0.251 1.00 89.19 86 HIS A C 1
ATOM 705 O O . HIS A 1 86 ? -2.427 15.634 -1.302 1.00 89.19 86 HIS A O 1
ATOM 711 N N . LYS A 1 87 ? -2.321 14.155 0.383 1.00 89.50 87 LYS A N 1
ATOM 712 C CA . LYS A 1 87 ? -1.129 13.450 -0.115 1.00 89.50 87 LYS A CA 1
ATOM 713 C C . LYS A 1 87 ? -1.425 12.118 -0.773 1.00 89.50 87 LYS A C 1
ATOM 715 O O . LYS A 1 87 ? -0.553 11.583 -1.448 1.00 89.50 87 LYS A O 1
ATOM 720 N N . GLU A 1 88 ? -2.625 11.589 -0.589 1.00 93.69 88 GLU A N 1
ATOM 721 C CA . GLU A 1 88 ? -2.948 10.217 -0.957 1.00 93.69 88 GLU A CA 1
ATOM 722 C C . GLU A 1 88 ? -4.360 10.106 -1.517 1.00 93.69 88 GLU A C 1
ATOM 724 O O . GLU A 1 88 ? -5.234 10.919 -1.211 1.00 93.69 88 GLU A O 1
ATOM 729 N N . GLY A 1 89 ? -4.593 9.042 -2.277 1.00 92.50 89 GLY A N 1
ATOM 730 C CA . GLY A 1 89 ? -5.924 8.678 -2.732 1.00 92.50 89 GLY A CA 1
ATOM 731 C C . GLY A 1 89 ? -5.985 7.270 -3.306 1.00 92.50 89 GLY A C 1
ATOM 732 O O . GLY A 1 89 ? -5.017 6.507 -3.245 1.00 92.50 89 GLY A O 1
ATOM 733 N N . VAL A 1 90 ? -7.147 6.926 -3.853 1.00 93.81 90 VAL A N 1
ATOM 734 C CA . VAL A 1 90 ? -7.412 5.640 -4.505 1.00 93.81 90 VAL A CA 1
ATOM 735 C C . VAL A 1 90 ? -7.749 5.883 -5.966 1.00 93.81 90 VAL A C 1
ATOM 737 O O . VAL A 1 90 ? -8.616 6.694 -6.274 1.00 93.81 90 VAL A O 1
ATOM 740 N N . VAL A 1 91 ? -7.094 5.170 -6.877 1.00 93.56 91 VAL A N 1
ATOM 741 C CA . VAL A 1 91 ? -7.426 5.238 -8.306 1.00 93.56 91 VAL A CA 1
ATOM 742 C C . VAL A 1 91 ? -8.826 4.658 -8.521 1.00 93.56 91 VAL A C 1
ATOM 744 O O . VAL A 1 91 ? -9.058 3.485 -8.232 1.00 93.56 91 VAL A O 1
ATOM 747 N N . THR A 1 92 ? -9.763 5.437 -9.054 1.00 93.81 92 THR A N 1
ATOM 748 C CA . THR A 1 92 ? -11.157 4.999 -9.270 1.00 93.81 92 THR A CA 1
ATOM 749 C C . THR A 1 92 ? -11.466 4.666 -10.723 1.00 93.81 92 THR A C 1
ATOM 751 O O . THR A 1 92 ? -12.378 3.885 -10.998 1.00 93.81 92 THR A O 1
ATOM 754 N N . GLY A 1 93 ? -10.690 5.192 -11.669 1.00 91.00 93 GLY A N 1
ATOM 755 C CA . GLY A 1 93 ? -10.951 4.986 -13.086 1.00 91.00 93 GLY A CA 1
ATOM 756 C C . GLY A 1 93 ? -9.984 5.728 -14.000 1.00 91.00 93 GLY A C 1
ATOM 757 O O . GLY A 1 93 ? -9.065 6.397 -13.523 1.00 91.00 93 GLY A O 1
ATOM 758 N N . PRO A 1 94 ? -10.178 5.605 -15.325 1.00 89.88 94 PRO A N 1
ATOM 759 C CA . PRO A 1 94 ? -9.556 6.517 -16.271 1.00 89.88 94 PRO A CA 1
ATOM 760 C C . PRO A 1 94 ? -10.055 7.945 -16.028 1.00 89.88 94 PRO A C 1
ATOM 762 O O . PRO A 1 94 ? -11.177 8.120 -15.553 1.00 89.88 94 PRO A O 1
ATOM 765 N N . ALA A 1 95 ? -9.247 8.941 -16.394 1.00 86.44 95 ALA A N 1
ATOM 766 C CA . ALA A 1 95 ? -9.610 10.339 -16.202 1.00 86.44 95 ALA A CA 1
ATOM 767 C C . ALA A 1 95 ? -10.968 10.656 -16.848 1.00 86.44 95 ALA A C 1
ATOM 769 O O . ALA A 1 95 ? -11.141 10.499 -18.061 1.00 86.44 95 ALA A O 1
ATOM 770 N N . SER A 1 96 ? -11.933 11.116 -16.051 1.00 82.00 96 SER A N 1
ATOM 771 C CA . SER A 1 96 ? -13.253 11.523 -16.555 1.00 82.00 96 SER A CA 1
ATOM 772 C C . SER A 1 96 ? -13.235 12.907 -17.208 1.00 82.00 96 SER A C 1
ATOM 774 O O . SER A 1 96 ? -14.187 13.291 -17.895 1.00 82.00 96 SER A O 1
ATOM 776 N N . TRP A 1 97 ? -12.128 13.635 -17.051 1.00 78.62 97 TRP A N 1
ATOM 777 C CA . TRP A 1 97 ? -11.905 14.947 -17.631 1.00 78.62 97 TRP A CA 1
ATOM 778 C C . TRP A 1 97 ? -10.551 15.018 -18.344 1.00 78.62 97 TRP A C 1
ATOM 780 O O . TRP A 1 97 ? -9.501 14.788 -17.750 1.00 78.62 97 TRP A O 1
ATOM 790 N N . THR A 1 98 ? -10.570 15.371 -19.629 1.00 68.94 98 THR A N 1
ATOM 791 C CA . THR A 1 98 ? -9.364 15.731 -20.386 1.00 68.94 98 THR A CA 1
ATOM 792 C C . THR A 1 98 ? -9.122 17.224 -20.205 1.00 68.94 98 THR A C 1
ATOM 794 O O . THR A 1 98 ? -10.027 18.019 -20.472 1.00 68.94 98 THR A O 1
ATOM 797 N N . GLY A 1 99 ? -7.936 17.608 -19.736 1.00 62.50 99 GLY A N 1
ATOM 798 C CA . GLY A 1 99 ? -7.646 18.989 -19.366 1.00 62.50 99 GLY A CA 1
ATOM 799 C C . GLY A 1 99 ? -7.841 20.001 -20.493 1.00 62.50 99 GLY A C 1
ATOM 800 O O . GLY A 1 99 ? -7.662 19.682 -21.666 1.00 62.50 99 GLY A O 1
ATOM 801 N N . ILE A 1 100 ? -8.164 21.248 -20.137 1.00 62.19 100 ILE A N 1
ATOM 802 C CA . ILE A 1 100 ? -8.191 22.379 -21.088 1.00 62.19 100 ILE A CA 1
ATOM 803 C C . ILE A 1 100 ? -6.767 22.730 -21.561 1.00 62.19 100 ILE A C 1
ATOM 805 O O . ILE A 1 100 ? -6.588 23.203 -22.682 1.00 62.19 100 ILE A O 1
ATOM 809 N N . ASP A 1 101 ? -5.755 22.423 -20.747 1.00 64.62 101 ASP A N 1
ATOM 810 C CA . ASP A 1 101 ? -4.371 22.872 -20.938 1.00 64.62 101 ASP A CA 1
ATOM 811 C C . ASP A 1 101 ? -3.490 21.880 -21.720 1.00 64.62 101 ASP A C 1
ATOM 813 O O . ASP A 1 101 ? -2.272 22.021 -21.761 1.00 64.62 101 ASP A O 1
ATOM 817 N N . GLY A 1 102 ? -4.087 20.860 -22.350 1.00 61.44 102 GLY A N 1
ATOM 818 C CA . GLY A 1 102 ? -3.335 19.818 -23.063 1.00 61.44 102 GLY A CA 1
ATOM 819 C C . GLY A 1 102 ? -2.640 18.809 -22.142 1.00 61.44 102 GLY A C 1
ATOM 820 O O . GLY A 1 102 ? -1.820 18.023 -22.609 1.00 61.44 102 GLY A O 1
ATOM 821 N N . ASN A 1 103 ? -2.981 18.815 -20.851 1.00 67.56 103 ASN A N 1
ATOM 822 C CA . ASN A 1 103 ? -2.566 17.778 -19.917 1.00 67.56 103 ASN A CA 1
ATOM 823 C C . ASN A 1 103 ? -3.352 16.489 -20.187 1.00 67.56 103 ASN A C 1
ATOM 825 O O . ASN A 1 103 ? -4.578 16.445 -20.032 1.00 67.56 103 ASN A O 1
ATOM 829 N N . ASP A 1 104 ? -2.624 15.433 -20.553 1.00 79.12 104 ASP A N 1
ATOM 830 C CA . ASP A 1 104 ? -3.140 14.072 -20.698 1.00 79.12 104 ASP A CA 1
ATOM 831 C C . ASP A 1 104 ? -3.346 13.452 -19.309 1.00 79.12 104 ASP A C 1
ATOM 833 O O . ASP A 1 104 ? -2.583 12.597 -18.851 1.00 79.12 104 ASP A O 1
ATOM 837 N N . TYR A 1 105 ? -4.385 13.907 -18.605 1.00 87.06 105 TYR A N 1
ATOM 838 C CA . TYR A 1 105 ? -4.863 13.210 -17.418 1.00 87.06 105 TYR A CA 1
ATOM 839 C C . TYR A 1 105 ? -5.299 11.803 -17.820 1.00 87.06 105 TYR A C 1
ATOM 841 O O . TYR A 1 105 ? -6.046 11.608 -18.777 1.00 87.06 105 TYR A O 1
ATOM 849 N N . GLN A 1 106 ? -4.796 10.815 -17.091 1.00 90.12 106 GLN A N 1
ATOM 850 C CA . GLN A 1 106 ? -5.012 9.402 -17.381 1.00 90.12 106 GLN A CA 1
ATOM 851 C C . GLN A 1 106 ? -5.889 8.740 -16.327 1.00 90.12 106 GLN A C 1
ATOM 853 O O . GLN A 1 106 ? -6.564 7.764 -16.647 1.00 90.12 106 GLN A O 1
ATOM 858 N N . PHE A 1 107 ? -5.908 9.273 -15.103 1.00 93.75 107 PHE A N 1
ATOM 859 C CA . PHE A 1 107 ? -6.556 8.647 -13.958 1.00 93.75 107 PHE A CA 1
ATOM 860 C C . PHE A 1 107 ? -7.382 9.641 -13.145 1.00 93.75 107 PHE A C 1
ATOM 862 O O . PHE A 1 107 ? -6.965 10.783 -12.940 1.00 93.75 107 PHE A O 1
ATOM 869 N N . ASP A 1 108 ? -8.510 9.148 -12.639 1.00 94.69 108 ASP A N 1
ATOM 870 C CA . ASP A 1 108 ? -9.259 9.748 -11.539 1.00 94.69 108 ASP A CA 1
ATOM 871 C C . ASP A 1 108 ? -8.769 9.124 -10.225 1.00 94.69 108 ASP A C 1
ATOM 873 O O . ASP A 1 108 ? -8.727 7.896 -10.087 1.00 94.69 108 ASP A O 1
ATOM 877 N N . VAL A 1 109 ? -8.399 9.965 -9.258 1.00 94.81 109 VAL A N 1
ATOM 878 C CA . VAL A 1 109 ? -7.978 9.550 -7.915 1.00 94.81 109 VAL A CA 1
ATOM 879 C C . VAL A 1 109 ? -8.920 10.154 -6.880 1.00 94.81 109 VAL A C 1
ATOM 881 O O . VAL A 1 109 ? -8.995 11.369 -6.722 1.00 94.81 109 VAL A O 1
ATOM 884 N N . GLU A 1 110 ? -9.648 9.308 -6.160 1.00 94.69 110 GLU A N 1
ATOM 885 C CA . GLU A 1 110 ? -10.519 9.728 -5.065 1.00 94.69 110 GLU A CA 1
ATOM 886 C C . GLU A 1 110 ? -9.688 10.011 -3.812 1.00 94.69 110 GLU A C 1
ATOM 888 O O . GLU A 1 110 ? -8.923 9.162 -3.346 1.00 94.69 110 GLU A O 1
ATOM 893 N N . VAL A 1 111 ? -9.850 11.216 -3.269 1.00 92.44 111 VAL A N 1
ATOM 894 C CA . VAL A 1 111 ? -9.217 11.653 -2.025 1.00 92.44 111 VAL A CA 1
ATOM 895 C C . VAL A 1 111 ? -10.285 11.682 -0.938 1.00 92.44 111 VAL A C 1
ATOM 897 O O . VAL A 1 111 ? -11.365 12.238 -1.124 1.00 92.44 111 VAL A O 1
ATOM 900 N N . SER A 1 112 ? -9.994 11.067 0.207 1.00 86.62 112 SER A N 1
ATOM 901 C CA . SER A 1 112 ? -10.952 10.973 1.311 1.00 86.62 112 SER A CA 1
ATOM 902 C C . SER A 1 112 ? -11.396 12.355 1.792 1.00 86.62 112 SER A C 1
ATOM 904 O O . SER A 1 112 ? -10.561 13.199 2.106 1.00 86.62 112 SER A O 1
ATOM 906 N N . GLY A 1 113 ? -12.711 12.546 1.917 1.00 85.19 113 GLY A N 1
ATOM 907 C CA . GLY A 1 113 ? -13.314 13.798 2.384 1.00 85.19 113 GLY A CA 1
ATOM 908 C C . GLY A 1 113 ? -13.536 14.841 1.290 1.00 85.19 113 GLY A C 1
ATOM 909 O O . GLY A 1 113 ? -14.185 15.850 1.554 1.00 85.19 113 GLY A O 1
ATOM 910 N N . GLU A 1 114 ? -13.076 14.583 0.065 1.00 90.06 114 GLU A N 1
ATOM 911 C CA . GLU A 1 114 ? -13.183 15.532 -1.037 1.00 90.06 114 GLU A CA 1
ATOM 912 C C . GLU A 1 114 ? -14.352 15.197 -1.973 1.00 90.06 114 GLU A C 1
ATOM 914 O O . GLU A 1 114 ? -14.591 14.030 -2.292 1.00 90.06 114 GLU A O 1
ATOM 919 N N . PRO A 1 115 ? -15.111 16.205 -2.438 1.00 87.19 115 PRO A N 1
ATOM 920 C CA . PRO A 1 115 ? -16.289 15.983 -3.273 1.00 87.19 115 PRO A CA 1
ATOM 921 C C . PRO A 1 115 ? -15.960 15.667 -4.738 1.00 87.19 115 PRO A C 1
ATOM 923 O O . PRO A 1 115 ? -16.856 15.271 -5.486 1.00 87.19 115 PRO A O 1
ATOM 926 N N . TYR A 1 116 ? -14.710 15.864 -5.166 1.00 89.06 116 TYR A N 1
ATOM 927 C CA . TYR A 1 116 ? -14.275 15.675 -6.549 1.00 89.06 116 TYR A CA 1
ATOM 928 C C . TYR A 1 116 ? -12.976 14.863 -6.609 1.00 89.06 116 TYR A C 1
ATOM 930 O O . TYR A 1 116 ? -12.117 15.033 -5.743 1.00 89.06 116 TYR A O 1
ATOM 938 N N . PRO A 1 117 ? -12.798 14.014 -7.637 1.00 92.19 117 PRO A N 1
ATOM 939 C CA . PRO A 1 117 ? -11.546 13.300 -7.831 1.00 92.19 117 PRO A CA 1
ATOM 940 C C . PRO A 1 117 ? -10.423 14.250 -8.269 1.00 92.19 117 PRO A C 1
ATOM 942 O O . PRO A 1 117 ? -10.650 15.282 -8.908 1.00 92.19 117 PRO A O 1
ATOM 945 N N . ALA A 1 118 ? -9.192 13.868 -7.947 1.00 92.12 118 ALA A N 1
ATOM 946 C CA . ALA A 1 118 ? -7.981 14.444 -8.503 1.00 92.12 118 ALA A CA 1
ATOM 947 C C . ALA A 1 118 ? -7.709 13.829 -9.884 1.00 92.12 118 ALA A C 1
ATOM 949 O O . ALA A 1 118 ? -7.598 12.609 -10.020 1.00 92.12 118 ALA A O 1
ATOM 950 N N . TYR A 1 119 ? -7.582 14.677 -10.903 1.00 92.88 119 TYR A N 1
ATOM 951 C CA . TYR A 1 119 ? -7.222 14.265 -12.259 1.00 92.88 119 TYR A CA 1
ATOM 952 C C . TYR A 1 119 ? -5.706 14.275 -12.395 1.00 92.88 119 TYR A C 1
ATOM 954 O O . TYR A 1 119 ? -5.070 15.319 -12.242 1.00 92.88 119 TYR A O 1
ATOM 962 N N . VAL A 1 120 ? -5.112 13.117 -12.670 1.00 92.06 120 VAL A N 1
ATOM 963 C CA . VAL A 1 120 ? -3.654 12.959 -12.661 1.00 92.06 120 VAL A CA 1
ATOM 964 C C . VAL A 1 120 ? -3.147 12.167 -13.860 1.00 92.06 120 VAL A C 1
ATOM 966 O O . VAL A 1 120 ? -3.833 11.307 -14.415 1.00 92.06 120 VAL A O 1
ATOM 969 N N . ALA A 1 121 ? -1.920 12.473 -14.273 1.00 92.12 121 ALA A N 1
ATOM 970 C CA . ALA A 1 121 ? -1.140 11.640 -15.177 1.00 92.12 121 ALA A CA 1
ATOM 971 C C . ALA A 1 121 ? -0.322 10.636 -14.353 1.00 92.12 121 ALA A C 1
ATOM 973 O O . ALA A 1 121 ? -0.117 10.841 -13.154 1.00 92.12 121 ALA A O 1
ATOM 974 N N . ALA A 1 122 ? 0.194 9.583 -14.992 1.00 90.50 122 ALA A N 1
ATOM 975 C CA . ALA A 1 122 ? 0.996 8.563 -14.310 1.00 90.50 122 ALA A CA 1
ATOM 976 C C . ALA A 1 122 ? 2.196 9.128 -13.527 1.00 90.50 122 ALA A C 1
ATOM 978 O O . ALA A 1 122 ? 2.608 8.525 -12.547 1.00 90.50 122 ALA A O 1
ATOM 979 N N . GLU A 1 123 ? 2.768 10.265 -13.933 1.00 90.75 123 GLU A N 1
ATOM 980 C CA . GLU A 1 123 ? 3.931 10.849 -13.252 1.00 90.75 123 GLU A CA 1
ATOM 981 C C . GLU A 1 123 ? 3.598 11.675 -12.001 1.00 90.75 123 GLU A C 1
ATOM 983 O O . GLU A 1 123 ? 4.480 11.931 -11.179 1.00 90.75 123 GLU A O 1
ATOM 988 N N . HIS A 1 124 ? 2.337 12.079 -11.839 1.00 93.38 124 HIS A N 1
ATOM 989 C CA . HIS A 1 124 ? 1.863 12.831 -10.673 1.00 93.38 124 HIS A CA 1
ATOM 990 C C . HIS A 1 124 ? 1.535 11.919 -9.489 1.00 93.38 124 HIS A C 1
ATOM 992 O O . HIS A 1 124 ? 1.218 12.403 -8.406 1.00 93.38 124 HIS A O 1
ATOM 998 N N . ILE A 1 125 ? 1.594 10.603 -9.692 1.00 94.38 125 ILE A N 1
ATOM 999 C CA . ILE A 1 125 ? 1.290 9.607 -8.676 1.00 94.38 125 ILE A CA 1
ATOM 1000 C C . ILE A 1 125 ? 2.366 8.538 -8.616 1.00 94.38 125 ILE A C 1
ATOM 1002 O O . ILE A 1 125 ? 3.007 8.192 -9.604 1.00 94.38 125 ILE A O 1
ATOM 1006 N N . GLU A 1 126 ? 2.532 7.974 -7.436 1.00 93.31 126 GLU A N 1
ATOM 1007 C CA . GLU A 1 126 ? 3.378 6.815 -7.207 1.00 93.31 126 GLU A CA 1
ATOM 1008 C C . GLU A 1 126 ? 2.633 5.819 -6.313 1.00 93.31 126 GLU A C 1
ATOM 1010 O O . GLU A 1 126 ? 1.712 6.213 -5.586 1.00 93.31 126 GLU A O 1
ATOM 1015 N N . PRO A 1 127 ? 2.971 4.522 -6.372 1.00 90.31 127 PRO A N 1
ATOM 1016 C CA . PRO A 1 127 ? 2.283 3.525 -5.574 1.00 90.31 127 PRO A CA 1
ATOM 1017 C C . PRO A 1 127 ? 2.516 3.832 -4.101 1.00 90.31 127 PRO A C 1
ATOM 1019 O O . PRO A 1 127 ? 3.661 3.940 -3.653 1.00 90.31 127 PRO A O 1
ATOM 1022 N N . LEU A 1 128 ? 1.431 3.935 -3.338 1.00 84.38 128 LEU A N 1
ATOM 1023 C CA . LEU A 1 128 ? 1.553 3.903 -1.894 1.00 84.38 128 LEU A CA 1
ATOM 1024 C C . LEU A 1 128 ? 1.845 2.448 -1.530 1.00 84.38 128 LEU A C 1
ATOM 1026 O O . LEU A 1 128 ? 1.090 1.574 -1.971 1.00 84.38 128 LEU A O 1
ATOM 1030 N N . PRO A 1 129 ? 2.916 2.143 -0.776 1.00 65.94 129 PRO A N 1
ATOM 1031 C CA . PRO A 1 129 ? 3.116 0.790 -0.297 1.00 65.94 129 PRO A CA 1
ATOM 1032 C C . PRO A 1 129 ? 1.868 0.415 0.496 1.00 65.94 129 PRO A C 1
ATOM 1034 O O . PRO A 1 129 ? 1.575 0.993 1.544 1.00 65.94 129 PRO A O 1
ATOM 1037 N N . VAL A 1 130 ? 1.092 -0.522 -0.051 1.00 58.75 130 VAL A N 1
ATOM 1038 C CA . VAL A 1 130 ? 0.041 -1.185 0.703 1.00 58.75 130 VAL A CA 1
ATOM 1039 C C . VAL A 1 130 ? 0.806 -1.874 1.817 1.00 58.75 130 VAL A C 1
ATOM 1041 O O . VAL A 1 130 ? 1.530 -2.832 1.550 1.00 58.75 130 VAL A O 1
ATOM 1044 N N . ALA A 1 131 ? 0.745 -1.321 3.034 1.00 51.81 131 ALA A N 1
ATOM 1045 C CA . ALA A 1 131 ? 1.184 -2.033 4.224 1.00 51.81 131 ALA A CA 1
ATOM 1046 C C . ALA A 1 131 ? 0.552 -3.411 4.097 1.00 51.81 131 ALA A C 1
ATOM 1048 O O . ALA A 1 131 ? -0.677 -3.465 4.012 1.00 51.81 131 ALA A O 1
ATOM 1049 N N . ALA A 1 132 ? 1.403 -4.429 3.892 1.00 47.47 132 ALA A N 1
ATOM 1050 C CA . ALA A 1 132 ? 1.022 -5.742 3.391 1.00 47.47 132 ALA A CA 1
ATOM 1051 C C . ALA A 1 132 ? -0.358 -6.087 3.931 1.00 47.47 132 ALA A C 1
ATOM 1053 O O . ALA A 1 132 ? -0.503 -6.111 5.156 1.00 47.47 132 ALA A O 1
ATOM 1054 N N . GLU A 1 133 ? -1.356 -6.226 3.042 1.00 44.41 133 GLU A N 1
ATOM 1055 C CA . GLU A 1 133 ? -2.693 -6.661 3.446 1.00 44.41 133 GLU A CA 1
ATOM 1056 C C . GLU A 1 133 ? -2.483 -7.770 4.458 1.00 44.41 133 GLU A C 1
ATOM 1058 O O . GLU A 1 133 ? -1.787 -8.740 4.137 1.00 44.41 133 GLU A O 1
ATOM 1063 N N . ALA A 1 134 ? -2.927 -7.513 5.695 1.00 43.91 134 ALA A N 1
ATOM 1064 C CA . ALA A 1 134 ? -2.591 -8.322 6.848 1.00 43.91 134 ALA A CA 1
ATOM 1065 C C . ALA A 1 134 ? -2.747 -9.776 6.423 1.00 43.91 134 ALA A C 1
ATOM 1067 O O . ALA A 1 134 ? -3.857 -10.207 6.097 1.00 43.91 134 ALA A O 1
ATOM 1068 N N . GLN A 1 135 ? -1.624 -10.502 6.322 1.00 53.22 135 GLN A N 1
ATOM 1069 C CA . GLN A 1 135 ? -1.717 -11.935 6.097 1.00 53.22 135 GLN A CA 1
ATOM 1070 C C . GLN A 1 135 ? -2.693 -12.453 7.146 1.00 53.22 135 GLN A C 1
ATOM 1072 O O . GLN A 1 135 ? -2.622 -11.956 8.276 1.00 53.22 135 GLN A O 1
ATOM 1077 N N . PRO A 1 136 ? -3.618 -13.363 6.778 1.00 61.91 136 PRO A N 1
ATOM 1078 C CA . PRO A 1 136 ? -4.637 -13.831 7.704 1.00 61.91 136 PRO A CA 1
ATOM 1079 C C . PRO A 1 136 ? -3.934 -14.182 9.004 1.00 61.91 136 PRO A C 1
ATOM 1081 O O . PRO A 1 136 ? -3.021 -15.018 9.003 1.00 61.91 136 PRO A O 1
ATOM 1084 N N . LEU A 1 137 ? -4.254 -13.419 10.052 1.00 79.75 137 LEU A N 1
ATOM 1085 C CA . LEU A 1 137 ? -3.476 -13.443 11.271 1.00 79.75 137 LEU A CA 1
ATOM 1086 C C . LEU A 1 137 ? -3.501 -14.875 11.790 1.00 79.75 137 LEU A C 1
ATOM 1088 O O . LEU A 1 137 ? -4.560 -15.484 11.866 1.00 79.75 137 LEU A O 1
ATOM 1092 N N . ARG A 1 138 ? -2.330 -15.429 12.093 1.00 86.62 138 ARG A N 1
ATOM 1093 C CA . ARG A 1 138 ? -2.225 -16.721 12.762 1.00 86.62 138 ARG A CA 1
ATOM 1094 C C . ARG A 1 138 ? -1.564 -16.496 14.094 1.00 86.62 138 ARG A C 1
ATOM 1096 O O . ARG A 1 138 ? -0.397 -16.107 14.139 1.00 86.62 138 ARG A O 1
ATOM 1103 N N . ILE A 1 139 ? -2.315 -16.744 15.155 1.00 87.88 139 ILE A N 1
ATOM 1104 C CA . ILE A 1 139 ? -1.751 -16.702 16.492 1.00 87.88 139 ILE A CA 1
ATOM 1105 C C . ILE A 1 139 ? -0.791 -17.894 16.655 1.00 87.88 139 ILE A C 1
ATOM 1107 O O . ILE A 1 139 ? -1.045 -19.018 16.233 1.00 87.88 139 ILE A O 1
ATOM 1111 N N . VAL A 1 140 ? 0.364 -17.594 17.223 1.00 88.88 140 VAL A N 1
ATOM 1112 C CA . VAL A 1 140 ? 1.461 -18.477 17.600 1.00 88.88 140 VAL A CA 1
ATOM 1113 C C . VAL A 1 140 ? 1.786 -18.190 19.060 1.00 88.88 140 VAL A C 1
ATOM 1115 O O . VAL A 1 140 ? 1.901 -17.025 19.459 1.00 88.88 140 VAL A O 1
ATOM 1118 N N . GLU A 1 141 ? 1.961 -19.260 19.827 1.00 90.38 141 GLU A N 1
ATOM 1119 C CA . GLU A 1 141 ? 2.311 -19.221 21.245 1.00 90.38 141 GLU A CA 1
ATOM 1120 C C . GLU A 1 141 ? 3.602 -18.421 21.492 1.00 90.38 141 GLU A C 1
ATOM 1122 O O . GLU A 1 141 ? 4.552 -18.463 20.705 1.00 90.38 141 GLU A O 1
ATOM 1127 N N . GLY A 1 142 ? 3.629 -17.655 22.581 1.00 89.31 142 GLY A N 1
ATOM 1128 C CA . GLY A 1 142 ? 4.764 -16.841 23.010 1.00 89.31 142 GLY A CA 1
AT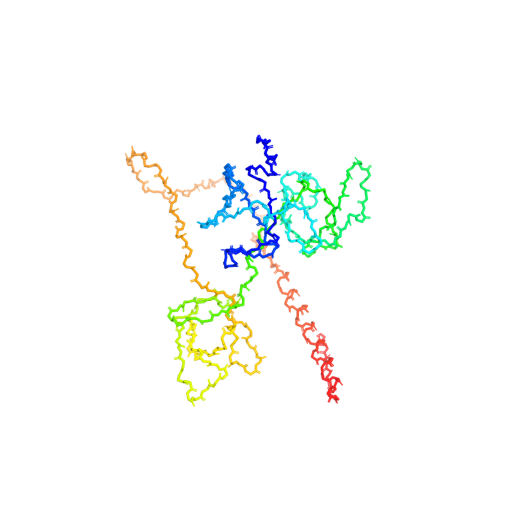OM 1129 C C . GLY A 1 142 ? 4.959 -15.528 22.244 1.00 89.31 142 GLY A C 1
ATOM 1130 O O . GLY A 1 142 ? 5.848 -14.755 22.602 1.00 89.31 142 GLY A O 1
ATOM 1131 N N . ARG A 1 143 ? 4.161 -15.241 21.206 1.00 90.44 143 ARG A N 1
ATOM 1132 C CA . ARG A 1 143 ? 4.272 -13.998 20.420 1.00 90.44 143 ARG A CA 1
ATOM 1133 C C . ARG A 1 143 ? 3.365 -12.882 20.933 1.00 90.44 143 ARG A C 1
ATOM 1135 O O . ARG A 1 143 ? 2.393 -13.129 21.643 1.00 90.44 143 ARG A O 1
ATOM 1142 N N . TYR A 1 144 ? 3.685 -11.657 20.526 1.00 91.31 144 TYR A N 1
ATOM 1143 C CA . TYR A 1 144 ? 2.885 -10.462 20.781 1.00 91.31 144 TYR A CA 1
ATOM 1144 C C . TYR A 1 144 ? 2.158 -10.019 19.513 1.00 91.31 144 TYR A C 1
ATOM 1146 O O . TYR A 1 144 ? 2.628 -10.241 18.400 1.00 91.31 144 TYR A O 1
ATOM 1154 N N . TYR A 1 145 ? 1.032 -9.346 19.693 1.00 91.44 145 TYR A N 1
ATOM 1155 C CA . TYR A 1 145 ? 0.106 -8.929 18.652 1.00 91.44 145 TYR A CA 1
ATOM 1156 C C . TYR A 1 145 ? -0.349 -7.493 18.884 1.00 91.44 145 TYR A C 1
ATOM 1158 O O . TYR A 1 145 ? -0.186 -6.932 19.970 1.00 91.44 145 TYR A O 1
ATOM 1166 N N . LYS A 1 146 ? -0.908 -6.892 17.840 1.00 88.69 146 LYS A N 1
ATOM 1167 C CA . LYS A 1 146 ? -1.514 -5.568 17.866 1.00 88.69 146 LYS A CA 1
ATOM 1168 C C . LYS A 1 146 ? -3.025 -5.708 17.757 1.00 88.69 146 LYS A C 1
ATOM 1170 O O . LYS A 1 146 ? -3.517 -6.338 16.819 1.00 88.69 146 LYS A O 1
ATOM 1175 N N . THR A 1 147 ? -3.742 -5.121 18.704 1.00 87.94 147 THR A N 1
ATOM 1176 C CA . THR A 1 147 ? -5.203 -5.003 18.652 1.00 87.94 147 THR A CA 1
ATOM 1177 C C . THR A 1 147 ? -5.619 -3.966 17.610 1.00 87.94 147 THR A C 1
ATOM 1179 O O . THR A 1 147 ? -4.816 -3.132 17.172 1.00 87.94 147 THR A O 1
ATOM 1182 N N . ARG A 1 148 ? -6.896 -3.970 17.225 1.00 83.25 148 ARG A N 1
ATOM 1183 C CA . ARG A 1 148 ? -7.455 -3.006 16.270 1.00 83.25 148 ARG A CA 1
ATOM 1184 C C . ARG A 1 148 ? -7.348 -1.554 16.743 1.00 83.25 148 ARG A C 1
ATOM 1186 O O . ARG A 1 148 ? -7.160 -0.667 15.916 1.00 83.25 148 ARG A O 1
ATOM 1193 N N . ASP A 1 149 ? -7.417 -1.315 18.050 1.00 81.12 149 ASP A N 1
ATOM 1194 C CA . ASP A 1 149 ? -7.210 0.008 18.657 1.00 81.12 149 ASP A CA 1
ATOM 1195 C C . ASP A 1 149 ? -5.730 0.373 18.899 1.00 81.12 149 ASP A C 1
ATOM 1197 O O . ASP A 1 149 ? -5.423 1.454 19.397 1.00 81.12 149 ASP A O 1
ATOM 1201 N N . GLY A 1 150 ? -4.798 -0.496 18.499 1.00 84.69 150 GLY A N 1
ATOM 1202 C CA . GLY A 1 150 ? -3.366 -0.218 18.489 1.00 84.69 150 GLY A CA 1
ATOM 1203 C C . GLY A 1 150 ? -2.605 -0.577 19.765 1.00 84.69 150 GLY A C 1
ATOM 1204 O O . GLY A 1 150 ? -1.402 -0.312 19.822 1.00 84.69 150 GLY A O 1
ATOM 1205 N N . ARG A 1 151 ? -3.250 -1.203 20.754 1.00 88.69 151 ARG A N 1
ATOM 1206 C CA . ARG A 1 151 ? -2.596 -1.724 21.964 1.00 88.69 151 ARG A CA 1
ATOM 1207 C C . ARG A 1 151 ? -1.769 -2.981 21.673 1.00 88.69 151 ARG A C 1
ATOM 1209 O O . ARG A 1 151 ? -2.015 -3.724 20.721 1.00 88.69 151 ARG A O 1
ATOM 1216 N N . LYS A 1 152 ? -0.768 -3.219 22.526 1.00 90.19 152 LYS A N 1
ATOM 1217 C CA . LYS A 1 152 ? 0.049 -4.440 22.521 1.00 90.19 152 LYS A CA 1
ATOM 1218 C C . LYS A 1 152 ? -0.666 -5.534 23.317 1.00 90.19 152 LYS A C 1
ATOM 1220 O O . LYS A 1 152 ? -1.004 -5.322 24.481 1.00 90.19 152 LYS A O 1
ATOM 1225 N N . ALA A 1 153 ? -0.838 -6.697 22.700 1.00 89.88 153 ALA A N 1
ATOM 1226 C CA . ALA A 1 153 ? -1.433 -7.885 23.296 1.00 89.88 153 ALA A CA 1
ATOM 1227 C C . ALA A 1 153 ? -0.420 -9.042 23.314 1.00 89.88 153 ALA A C 1
ATOM 1229 O O . ALA A 1 153 ? 0.275 -9.268 22.328 1.00 89.88 153 ALA A O 1
ATOM 1230 N N . GLY A 1 154 ? -0.299 -9.769 24.417 1.00 90.19 154 GLY A N 1
ATOM 1231 C CA . GLY A 1 154 ? 0.531 -10.959 24.547 1.00 90.19 154 GLY A CA 1
ATOM 1232 C C . GLY A 1 154 ? 1.377 -10.995 25.825 1.00 90.19 154 GLY A C 1
ATOM 1233 O O . GLY A 1 154 ? 1.331 -10.065 26.633 1.00 90.19 154 GLY A O 1
ATOM 1234 N N . PRO A 1 155 ? 2.195 -12.047 25.995 1.00 91.50 155 PRO A N 1
ATOM 1235 C CA . PRO A 1 155 ? 2.408 -13.130 25.030 1.00 91.50 155 PRO A CA 1
ATOM 1236 C C . PRO A 1 155 ? 1.164 -14.017 24.873 1.00 91.50 155 PRO A C 1
ATOM 1238 O O . PRO A 1 155 ? 0.408 -14.191 25.821 1.00 91.50 155 PRO A O 1
ATOM 1241 N N . ALA A 1 156 ? 0.920 -14.535 23.668 1.00 91.31 156 ALA A N 1
ATOM 1242 C CA . ALA A 1 156 ? -0.179 -15.468 23.429 1.00 91.31 156 ALA A CA 1
ATOM 1243 C C . ALA A 1 156 ? 0.113 -16.842 24.043 1.00 91.31 156 ALA A C 1
ATOM 1245 O O . ALA A 1 156 ? 1.211 -17.372 23.891 1.00 91.31 156 ALA A O 1
ATOM 1246 N N . GLU A 1 157 ? -0.885 -17.440 24.674 1.00 90.31 157 GLU A N 1
ATOM 1247 C CA . GLU A 1 157 ? -0.814 -18.743 25.328 1.00 90.31 157 GLU A CA 1
ATOM 1248 C C . GLU A 1 157 ? -1.923 -19.643 24.777 1.00 90.31 157 GLU A C 1
ATOM 1250 O O . GLU A 1 157 ? -3.043 -19.190 24.535 1.00 90.31 157 GLU A O 1
ATOM 1255 N N . THR A 1 158 ? -1.634 -20.924 24.560 1.00 87.31 158 THR A N 1
ATOM 1256 C CA . THR A 1 158 ? -2.675 -21.898 24.210 1.00 87.31 158 THR A CA 1
ATOM 1257 C C . THR A 1 158 ? -3.470 -22.294 25.448 1.00 87.31 158 THR A C 1
ATOM 1259 O O . THR A 1 158 ? -2.900 -22.590 26.498 1.00 87.31 158 THR A O 1
ATOM 1262 N N . ARG A 1 159 ? -4.793 -22.347 25.317 1.00 81.69 159 ARG A N 1
ATOM 1263 C CA . ARG A 1 159 ? -5.696 -22.911 26.322 1.00 81.69 159 ARG A CA 1
ATOM 1264 C C . ARG A 1 159 ? -5.748 -24.429 26.193 1.00 81.69 159 ARG A C 1
ATOM 1266 O O . ARG A 1 159 ? -5.435 -24.981 25.141 1.00 81.69 159 ARG A O 1
ATOM 1273 N N . ASP A 1 160 ? -6.166 -25.088 27.271 1.00 74.62 160 ASP A N 1
ATOM 1274 C CA . ASP A 1 160 ? -6.391 -26.531 27.262 1.00 74.62 160 ASP A CA 1
ATOM 1275 C C . ASP A 1 160 ? -7.487 -26.882 26.230 1.00 74.62 160 ASP A C 1
ATOM 1277 O O . ASP A 1 160 ? -8.617 -26.386 26.349 1.00 74.62 160 ASP A O 1
ATOM 1281 N N . PRO A 1 161 ? -7.169 -27.685 25.198 1.00 61.97 161 PRO A N 1
ATOM 1282 C CA . PRO A 1 161 ? -8.101 -28.012 24.126 1.00 61.97 161 PRO A CA 1
ATOM 1283 C C . PRO A 1 161 ? -9.304 -28.843 24.590 1.00 61.97 161 PRO A C 1
ATOM 1285 O O . PRO A 1 161 ? -10.292 -28.901 23.870 1.00 61.97 161 PRO A O 1
ATOM 1288 N N . GLU A 1 162 ? -9.278 -29.469 25.773 1.00 65.62 162 GLU A N 1
ATOM 1289 C CA . GLU A 1 162 ? -10.414 -30.279 26.243 1.00 65.62 162 GLU A CA 1
ATOM 1290 C C . GLU A 1 162 ? -11.646 -29.447 26.660 1.00 65.62 162 GLU A C 1
ATOM 1292 O O . GLU A 1 162 ? -12.736 -30.006 26.806 1.00 65.62 162 GLU A O 1
ATOM 1297 N N . GLU A 1 163 ? -11.507 -28.127 26.839 1.00 62.88 163 GLU A N 1
ATOM 1298 C CA . GLU A 1 163 ? -12.560 -27.287 27.429 1.00 62.88 163 GLU A CA 1
ATOM 1299 C C . GLU A 1 163 ? -13.215 -26.294 26.440 1.00 62.88 163 GLU A C 1
ATOM 1301 O O . GLU A 1 163 ? -14.405 -26.006 26.584 1.00 62.88 163 GLU A O 1
ATOM 1306 N N . TYR A 1 164 ? -12.502 -25.784 25.418 1.00 61.81 164 TYR A N 1
ATOM 1307 C CA . TYR A 1 164 ? -13.030 -24.748 24.503 1.00 61.81 164 TYR A CA 1
ATOM 1308 C C . TYR A 1 164 ? -12.412 -24.776 23.087 1.00 61.81 164 TYR A C 1
ATOM 1310 O O . TYR A 1 164 ? -11.436 -24.081 22.813 1.00 61.81 164 TYR A O 1
ATOM 1318 N N . ASP A 1 165 ? -13.051 -25.479 22.147 1.00 67.25 165 ASP A N 1
ATOM 1319 C CA . ASP A 1 165 ? -12.543 -25.642 20.769 1.00 67.25 165 ASP A CA 1
ATOM 1320 C C . ASP A 1 165 ? -12.552 -24.361 19.910 1.00 67.25 165 ASP A C 1
ATOM 1322 O O . ASP A 1 165 ? -11.766 -24.228 18.976 1.00 67.25 165 ASP A O 1
ATOM 1326 N N . ALA A 1 166 ? -13.456 -23.411 20.174 1.00 78.94 166 ALA A N 1
ATOM 1327 C CA . ALA A 1 166 ? -13.647 -22.256 19.287 1.00 78.94 166 ALA A CA 1
ATOM 1328 C C . ALA A 1 166 ? -12.638 -21.116 19.519 1.00 78.94 166 ALA A C 1
ATOM 1330 O O . ALA A 1 166 ? -12.418 -20.303 18.623 1.00 78.94 166 ALA A O 1
ATOM 1331 N N . TYR A 1 167 ? -12.029 -21.051 20.707 1.00 84.25 167 TYR A N 1
ATOM 1332 C CA . TYR A 1 167 ? -11.151 -19.951 21.121 1.00 84.25 167 TYR A CA 1
ATOM 1333 C C . TYR A 1 167 ? -9.915 -20.496 21.846 1.00 84.25 167 TYR A C 1
ATOM 1335 O O . TYR A 1 167 ? -9.817 -20.378 23.076 1.00 84.25 167 TYR A O 1
ATOM 1343 N N . PRO A 1 168 ? -8.993 -21.131 21.098 1.00 86.69 168 PRO A N 1
ATOM 1344 C CA . PRO A 1 168 ? -7.865 -21.857 21.670 1.00 86.69 168 PRO A CA 1
ATOM 1345 C C . PRO A 1 168 ? -6.779 -20.939 22.239 1.00 86.69 168 PRO A C 1
ATOM 1347 O O . PRO A 1 168 ? -5.887 -21.420 22.932 1.00 86.69 168 PRO A O 1
ATOM 1350 N N . TRP A 1 169 ? -6.837 -19.630 21.984 1.00 89.88 169 TRP A N 1
ATOM 1351 C CA . TRP A 1 169 ? -5.790 -18.693 22.384 1.00 89.88 169 TRP A CA 1
ATOM 1352 C C . TRP A 1 169 ? -6.225 -17.807 23.537 1.00 89.88 169 TRP A C 1
ATOM 1354 O O . TRP A 1 169 ? -7.307 -17.231 23.508 1.00 89.88 169 TRP A O 1
ATOM 1364 N N . PHE A 1 170 ? -5.349 -17.649 24.520 1.00 89.25 170 PHE A N 1
ATOM 1365 C CA . PHE A 1 170 ? -5.395 -16.624 25.550 1.00 89.25 170 PHE A CA 1
ATOM 1366 C C . PHE A 1 170 ? -4.337 -15.566 25.227 1.00 89.25 170 PHE A C 1
ATOM 1368 O O . PHE A 1 170 ? -3.161 -15.894 25.104 1.00 89.25 170 PHE A O 1
ATOM 1375 N N . VAL A 1 171 ? -4.731 -14.303 25.055 1.00 88.69 171 VAL A N 1
ATOM 1376 C CA . VAL A 1 171 ? -3.777 -13.225 24.737 1.00 88.69 171 VAL A CA 1
ATOM 1377 C C . VAL A 1 171 ? -4.036 -12.035 25.666 1.00 88.69 171 VAL A C 1
ATOM 1379 O O . VAL A 1 171 ? -5.024 -11.329 25.474 1.00 88.69 171 VAL A O 1
ATOM 1382 N N . PRO A 1 172 ? -3.185 -11.786 26.679 1.00 88.31 172 PRO A N 1
ATOM 1383 C CA . PRO A 1 172 ? -3.342 -10.649 27.586 1.00 88.31 172 PRO A CA 1
ATOM 1384 C C . PRO A 1 172 ? -3.298 -9.327 26.821 1.00 88.31 172 PRO A C 1
ATOM 1386 O O . PRO A 1 172 ? -2.431 -9.155 25.973 1.00 88.31 172 PRO A O 1
ATOM 1389 N N . ILE A 1 173 ? -4.166 -8.365 27.129 1.00 86.75 173 ILE A N 1
ATOM 1390 C CA . ILE A 1 173 ? -4.064 -7.005 26.582 1.00 86.75 173 ILE A CA 1
ATOM 1391 C C . ILE A 1 173 ? -3.578 -6.104 27.711 1.00 86.75 173 ILE A C 1
ATOM 1393 O O . ILE A 1 173 ? -4.218 -6.027 28.758 1.00 86.75 173 ILE A O 1
ATOM 1397 N N . ASN A 1 174 ? -2.429 -5.447 27.521 1.00 69.94 174 ASN A N 1
ATOM 1398 C CA . ASN A 1 174 ? -1.917 -4.524 28.531 1.00 69.94 174 ASN A CA 1
ATOM 1399 C C . ASN A 1 174 ? -2.954 -3.420 28.799 1.00 69.94 174 ASN A C 1
ATOM 1401 O O . ASN A 1 174 ? -3.622 -2.952 27.876 1.00 69.94 174 ASN A O 1
ATOM 1405 N N . ASP A 1 175 ? -3.065 -3.033 30.069 1.00 67.44 175 ASP A N 1
ATOM 1406 C CA . ASP A 1 175 ? -4.019 -2.054 30.619 1.00 67.44 175 ASP A CA 1
ATOM 1407 C C . ASP A 1 175 ? -5.451 -2.554 30.849 1.00 67.44 175 ASP A C 1
ATOM 1409 O O . ASP A 1 175 ? -6.288 -1.791 31.335 1.00 67.44 175 ASP A O 1
ATOM 1413 N N . ASP A 1 176 ? -5.730 -3.832 30.589 1.00 66.94 176 ASP A N 1
ATOM 1414 C CA . ASP A 1 176 ? -7.054 -4.409 30.793 1.00 66.94 176 ASP A CA 1
ATOM 1415 C C . ASP A 1 176 ? -6.975 -5.701 31.621 1.00 66.94 176 ASP A C 1
ATOM 1417 O O . ASP A 1 176 ? -6.221 -6.621 31.315 1.00 66.94 176 ASP A O 1
ATOM 1421 N N . ASN A 1 177 ? -7.762 -5.788 32.697 1.00 62.38 177 ASN A N 1
ATOM 1422 C CA . ASN A 1 177 ? -7.798 -6.965 33.584 1.00 62.38 177 ASN A CA 1
ATOM 1423 C C . ASN A 1 177 ? -8.651 -8.118 33.009 1.00 62.38 177 ASN A C 1
ATOM 1425 O O . ASN A 1 177 ? -8.993 -9.060 33.727 1.00 62.38 177 ASN A O 1
ATOM 1429 N N . GLY A 1 178 ? -9.054 -8.021 31.742 1.00 63.81 178 GLY A N 1
ATOM 1430 C CA . GLY A 1 178 ? -9.892 -9.004 31.071 1.00 63.81 178 GLY A CA 1
ATOM 1431 C C . GLY A 1 178 ? -9.138 -10.277 30.688 1.00 63.81 178 GLY A C 1
ATOM 1432 O O . GLY A 1 178 ? -7.966 -10.257 30.313 1.00 63.81 178 GLY A O 1
ATOM 1433 N N . HIS A 1 179 ? -9.842 -11.408 30.744 1.00 66.88 179 HIS A N 1
ATOM 1434 C CA . HIS A 1 179 ? -9.377 -12.654 30.146 1.00 66.88 179 HIS A CA 1
ATOM 1435 C C . HIS A 1 179 ? -9.796 -12.687 28.672 1.00 66.88 179 HIS A C 1
ATOM 1437 O O . HIS A 1 179 ? -10.922 -13.075 28.363 1.00 66.88 179 HIS A O 1
ATOM 1443 N N . TYR A 1 180 ? -8.910 -12.266 27.768 1.00 83.81 180 TYR A N 1
ATOM 1444 C CA . TYR A 1 180 ? -9.222 -12.222 26.339 1.00 83.81 180 TYR A CA 1
ATOM 1445 C C . TYR A 1 180 ? -8.882 -13.541 25.663 1.00 83.81 180 TYR A C 1
ATOM 1447 O O . TYR A 1 180 ? -7.740 -14.008 25.726 1.00 83.81 180 TYR A O 1
ATOM 1455 N N . VAL A 1 181 ? -9.883 -14.135 25.013 1.00 87.56 181 VAL A N 1
ATOM 1456 C CA . VAL A 1 181 ? -9.728 -15.400 24.296 1.00 87.56 181 VAL A CA 1
ATOM 1457 C C . VAL A 1 181 ? -10.070 -15.230 22.825 1.00 87.56 181 VAL A C 1
ATOM 1459 O O . VAL A 1 181 ? -11.004 -14.505 22.481 1.00 87.56 181 VAL A O 1
ATOM 1462 N N . PHE A 1 182 ? -9.276 -15.860 21.965 1.00 86.94 182 PHE A N 1
ATOM 1463 C CA . PHE A 1 182 ? -9.250 -15.578 20.535 1.00 86.94 182 PHE A CA 1
ATOM 1464 C C . PHE A 1 182 ? -9.304 -16.849 19.701 1.00 86.94 182 PHE A C 1
ATOM 1466 O O . PHE A 1 182 ? -8.796 -17.901 20.096 1.00 86.94 182 PHE A O 1
ATOM 1473 N N . THR A 1 183 ? -9.904 -16.731 18.520 1.00 86.81 183 THR A N 1
ATOM 1474 C CA . THR A 1 183 ? -9.793 -17.732 17.452 1.00 86.81 183 THR A CA 1
ATOM 1475 C C . THR A 1 183 ? -8.370 -17.742 16.885 1.00 86.81 183 THR A C 1
ATOM 1477 O O . THR A 1 183 ? -7.653 -16.753 17.039 1.00 86.81 183 THR A O 1
ATOM 1480 N N . ASP A 1 184 ? -7.999 -18.761 16.106 1.00 84.75 184 ASP A N 1
ATOM 1481 C CA . ASP A 1 184 ? -6.726 -18.779 15.355 1.00 84.75 184 ASP A CA 1
ATOM 1482 C C . ASP A 1 184 ? -6.508 -17.538 14.473 1.00 84.75 184 ASP A C 1
ATOM 1484 O O . ASP A 1 184 ? -5.369 -17.125 14.264 1.00 84.75 184 ASP A O 1
ATOM 1488 N N . GLU A 1 185 ? -7.606 -16.940 14.001 1.00 82.25 185 GLU A N 1
ATOM 1489 C CA . GLU A 1 185 ? -7.639 -15.768 13.119 1.00 82.25 185 GLU A CA 1
ATOM 1490 C C . GLU A 1 185 ? -7.581 -14.420 13.862 1.00 82.25 185 GLU A C 1
ATOM 1492 O O . GLU A 1 185 ? -7.689 -13.369 13.237 1.00 82.25 185 GLU A O 1
ATOM 1497 N N . GLY A 1 186 ? -7.432 -14.417 15.194 1.00 83.81 186 GLY A N 1
ATOM 1498 C CA . GLY A 1 186 ? -7.353 -13.172 15.969 1.00 83.81 186 GLY A CA 1
ATOM 1499 C C . GLY A 1 186 ? -8.681 -12.535 16.366 1.00 83.81 186 GLY A C 1
ATOM 1500 O O . GLY A 1 186 ? -8.663 -11.449 16.941 1.00 83.81 186 GLY A O 1
ATOM 1501 N N . MET A 1 187 ? -9.821 -13.182 16.104 1.00 85.31 187 MET A N 1
ATOM 1502 C CA . MET A 1 187 ? -11.134 -12.670 16.508 1.00 85.31 187 MET A CA 1
ATOM 1503 C C . MET A 1 187 ? -11.383 -12.897 17.996 1.00 85.31 187 MET A C 1
ATOM 1505 O O . MET A 1 187 ? -11.235 -14.019 18.491 1.00 85.31 187 MET A O 1
ATOM 1509 N N . TYR A 1 188 ? -11.786 -11.841 18.697 1.00 83.50 188 TYR A N 1
ATOM 1510 C CA . TYR A 1 188 ? -12.073 -11.891 20.126 1.00 83.50 188 TYR A 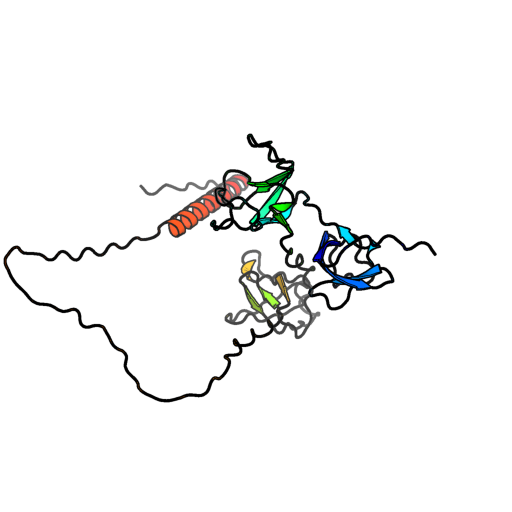CA 1
ATOM 1511 C C . TYR A 1 188 ? -13.418 -12.581 20.427 1.00 83.50 188 TYR A C 1
ATOM 1513 O O . TYR A 1 188 ? -14.441 -12.309 19.798 1.00 83.50 188 TYR A O 1
ATOM 1521 N N . SER A 1 189 ? -13.433 -13.457 21.436 1.00 75.44 189 SER A N 1
ATOM 1522 C CA . SER A 1 189 ? -14.617 -14.138 21.980 1.00 75.44 189 SER A CA 1
ATOM 1523 C C . SER A 1 189 ? -15.488 -13.205 22.823 1.00 75.44 189 SER A C 1
ATOM 1525 O O . SER A 1 189 ? -15.634 -13.372 24.033 1.00 75.44 189 SER A O 1
ATOM 1527 N N . SER A 1 190 ? -16.081 -12.207 22.192 1.00 67.88 190 SER A N 1
ATOM 1528 C CA . SER A 1 190 ? -17.174 -11.428 22.768 1.00 67.88 190 SER A CA 1
ATOM 1529 C C . SER A 1 190 ? -18.442 -11.750 21.992 1.00 67.88 190 SER A C 1
ATOM 1531 O O . SER A 1 190 ? -18.377 -11.973 20.783 1.00 67.88 190 SER A O 1
ATOM 1533 N N . ASP A 1 191 ? -19.600 -11.738 22.661 1.00 55.56 191 ASP A N 1
ATOM 1534 C CA . ASP A 1 191 ? -20.939 -11.934 22.074 1.00 55.56 191 ASP A CA 1
ATOM 1535 C C . ASP A 1 191 ? -21.350 -10.802 21.089 1.00 55.56 191 ASP A C 1
ATOM 1537 O O . ASP A 1 191 ? -22.523 -10.450 20.949 1.00 55.56 191 ASP A O 1
ATOM 1541 N N . GLY A 1 192 ? -20.382 -10.222 20.373 1.00 48.34 192 GLY A N 1
ATOM 1542 C CA . GLY A 1 192 ? -20.574 -9.389 19.194 1.00 48.34 192 GLY A CA 1
ATOM 1543 C C . GLY A 1 192 ? -20.485 -7.885 19.427 1.00 48.34 192 GLY A C 1
ATOM 1544 O O . GLY A 1 192 ? -21.140 -7.147 18.689 1.00 48.34 192 GLY A O 1
ATOM 1545 N N . VAL A 1 193 ? -19.737 -7.401 20.431 1.00 51.00 193 VAL A N 1
ATOM 1546 C CA . VAL A 1 193 ? -19.784 -5.965 20.787 1.00 51.00 193 VAL A CA 1
ATOM 1547 C C . VAL A 1 193 ? -18.450 -5.217 20.672 1.00 51.00 193 VAL A C 1
ATOM 1549 O O . VAL A 1 193 ? -18.479 -4.002 20.489 1.00 51.00 193 VAL A O 1
ATOM 1552 N N . GLU A 1 194 ? -17.290 -5.882 20.683 1.00 64.75 194 GLU A N 1
ATOM 1553 C CA . GLU A 1 194 ? -16.002 -5.173 20.796 1.00 64.75 194 GLU A CA 1
ATOM 1554 C C . GLU A 1 194 ? -14.929 -5.665 19.812 1.00 64.75 194 GLU A C 1
ATOM 1556 O O . GLU A 1 194 ? -13.897 -6.203 20.203 1.00 64.75 194 GLU A O 1
ATOM 1561 N N . GLU A 1 195 ? -15.134 -5.374 18.520 1.00 71.69 195 GLU A N 1
ATOM 1562 C CA . GLU A 1 195 ? -14.117 -5.526 17.452 1.00 71.69 195 GLU A CA 1
ATOM 1563 C C . GLU A 1 195 ? -12.801 -4.775 17.754 1.00 71.69 195 GLU A C 1
ATOM 1565 O O . GLU A 1 195 ? -11.782 -4.988 17.102 1.00 71.69 195 GLU A O 1
ATOM 1570 N N . ILE A 1 196 ? -12.808 -3.860 18.731 1.00 77.62 196 ILE A N 1
ATOM 1571 C CA . ILE A 1 196 ? -11.625 -3.104 19.165 1.00 77.62 196 ILE A CA 1
ATOM 1572 C C . ILE A 1 196 ? -10.518 -4.010 19.719 1.00 77.62 196 ILE A C 1
ATOM 1574 O O . ILE A 1 196 ? -9.343 -3.653 19.631 1.00 77.62 196 ILE A O 1
ATOM 1578 N N . HIS A 1 197 ? -10.888 -5.177 20.251 1.00 81.94 197 HIS A N 1
ATOM 1579 C CA . HIS A 1 197 ? -9.953 -6.138 20.824 1.00 81.94 197 HIS A CA 1
ATOM 1580 C C . HIS A 1 197 ? -9.418 -7.137 19.800 1.00 81.94 197 HIS A C 1
ATOM 1582 O O . HIS A 1 197 ? -8.461 -7.836 20.120 1.00 81.94 197 HIS A O 1
ATOM 1588 N N . ASP A 1 198 ? -9.982 -7.190 18.587 1.00 86.31 198 ASP A N 1
ATOM 1589 C CA . ASP A 1 198 ? -9.504 -8.096 17.542 1.00 86.31 198 ASP A CA 1
ATOM 1590 C C . ASP A 1 198 ? -8.024 -7.849 17.262 1.00 86.31 198 ASP A C 1
ATOM 1592 O O . ASP A 1 198 ? -7.570 -6.707 17.129 1.00 86.31 198 ASP A O 1
ATOM 1596 N N . LEU A 1 199 ? -7.275 -8.935 17.140 1.00 87.81 199 LEU A N 1
ATOM 1597 C CA . LEU A 1 199 ? -5.875 -8.890 16.766 1.00 87.81 199 LEU A CA 1
ATOM 1598 C C . LEU A 1 199 ? -5.791 -8.724 15.245 1.00 87.81 199 LEU A C 1
ATOM 1600 O O . LEU A 1 199 ? -6.399 -9.481 14.492 1.00 87.81 199 LEU A O 1
ATOM 1604 N N . ILE A 1 200 ? -5.047 -7.717 14.786 1.00 87.38 200 ILE A N 1
ATOM 1605 C CA . ILE A 1 200 ? -4.963 -7.354 13.360 1.00 87.38 200 ILE A CA 1
ATOM 1606 C C . ILE A 1 200 ? -3.571 -7.561 12.756 1.00 87.38 200 ILE A C 1
ATOM 1608 O O . ILE A 1 200 ? -3.429 -7.557 11.536 1.00 87.38 200 ILE A O 1
ATOM 1612 N N . ALA A 1 201 ? -2.539 -7.723 13.590 1.00 85.44 201 ALA A N 1
ATOM 1613 C CA . ALA A 1 201 ? -1.164 -7.960 13.157 1.00 85.44 201 ALA A CA 1
ATOM 1614 C C . ALA A 1 201 ? -0.309 -8.545 14.294 1.00 85.44 201 ALA A C 1
ATOM 1616 O O . ALA A 1 201 ? -0.623 -8.371 15.472 1.00 85.44 201 ALA A O 1
ATOM 1617 N N . GLU A 1 202 ? 0.804 -9.193 13.949 1.00 87.12 202 GLU A N 1
ATOM 1618 C CA . GLU A 1 202 ? 1.879 -9.505 14.898 1.00 87.12 202 GLU A CA 1
ATOM 1619 C C . GLU A 1 202 ? 2.604 -8.215 15.317 1.00 87.12 202 GLU A C 1
ATOM 1621 O O . GLU A 1 202 ? 2.857 -7.332 14.495 1.00 87.12 202 GLU A O 1
ATOM 1626 N N . TRP A 1 203 ? 2.931 -8.086 16.603 1.00 83.62 203 TRP A N 1
ATOM 1627 C CA . TRP A 1 203 ? 3.670 -6.943 17.129 1.00 83.62 203 TRP A CA 1
ATOM 1628 C C . TRP A 1 203 ? 5.167 -7.147 16.902 1.00 83.62 203 TRP A C 1
ATOM 1630 O O . TRP A 1 203 ? 5.827 -7.873 17.645 1.00 83.62 203 TRP A O 1
ATOM 1640 N N . THR A 1 204 ? 5.723 -6.468 15.906 1.00 77.75 204 THR A N 1
ATOM 1641 C CA . THR A 1 204 ? 7.173 -6.328 15.748 1.00 77.75 204 THR A CA 1
ATOM 1642 C C . THR A 1 204 ? 7.656 -5.148 16.580 1.00 77.75 204 THR A C 1
ATOM 1644 O O . THR A 1 204 ? 7.086 -4.060 16.487 1.00 77.75 204 THR A O 1
ATOM 1647 N N . GLU A 1 205 ? 8.703 -5.327 17.386 1.00 64.56 205 GLU A N 1
ATOM 1648 C CA . GLU A 1 205 ? 9.409 -4.173 17.945 1.00 64.56 205 GLU A CA 1
ATOM 1649 C C . GLU A 1 205 ? 9.973 -3.355 16.784 1.00 64.56 205 GLU A C 1
ATOM 1651 O O . GLU A 1 205 ? 10.761 -3.851 15.978 1.00 64.56 205 GLU A O 1
ATOM 1656 N N . GLU A 1 206 ? 9.497 -2.118 16.663 1.00 49.19 206 GLU A N 1
ATOM 1657 C CA . GLU A 1 206 ? 10.050 -1.149 15.730 1.00 49.19 206 GLU A CA 1
ATOM 1658 C C . GLU A 1 206 ? 11.551 -1.029 16.028 1.00 49.19 206 GLU A C 1
ATOM 1660 O O . GLU A 1 206 ? 11.920 -0.924 17.205 1.00 49.19 206 GLU A O 1
ATOM 1665 N N . PRO A 1 207 ? 12.442 -1.094 15.019 1.00 40.06 207 PRO A N 1
ATOM 1666 C CA . PRO A 1 207 ? 13.850 -0.842 15.261 1.00 40.06 207 PRO A CA 1
ATOM 1667 C C . PRO A 1 207 ? 13.937 0.554 15.863 1.00 40.06 207 PRO A C 1
ATOM 1669 O O . PRO A 1 207 ? 13.583 1.528 15.201 1.00 40.06 207 PRO A O 1
ATOM 1672 N N . ALA A 1 208 ? 14.335 0.627 17.138 1.00 33.94 208 ALA A N 1
ATOM 1673 C CA . ALA A 1 208 ? 14.450 1.877 17.866 1.00 33.94 208 ALA A CA 1
ATOM 1674 C C . ALA A 1 208 ? 15.151 2.883 16.959 1.00 33.94 208 ALA A C 1
ATOM 1676 O O . ALA A 1 208 ? 16.297 2.647 16.558 1.00 33.94 208 ALA A O 1
ATOM 1677 N N . ALA A 1 209 ? 14.434 3.949 16.587 1.00 39.91 209 ALA A N 1
ATOM 1678 C CA . ALA A 1 209 ? 15.000 5.041 15.823 1.00 39.91 209 ALA A CA 1
ATOM 1679 C C . ALA A 1 209 ? 16.313 5.404 16.510 1.00 39.91 209 ALA A C 1
ATOM 1681 O O . ALA A 1 209 ? 16.321 5.781 17.687 1.00 39.91 209 ALA A O 1
ATOM 1682 N N . GLN A 1 210 ? 17.430 5.175 15.813 1.00 37.94 210 GLN A N 1
ATOM 1683 C CA . GLN A 1 210 ? 18.722 5.554 16.349 1.00 37.94 210 GLN A CA 1
ATOM 1684 C C . GLN A 1 210 ? 18.611 7.040 16.683 1.00 37.94 210 GLN A C 1
ATOM 1686 O O . GLN A 1 210 ? 18.175 7.812 15.819 1.00 37.94 210 GLN A O 1
ATOM 1691 N N . PRO A 1 211 ? 18.935 7.453 17.921 1.00 40.16 211 PRO A N 1
ATOM 1692 C CA . PRO A 1 211 ? 18.972 8.867 18.225 1.00 40.16 211 PRO A CA 1
ATOM 1693 C C . PRO A 1 211 ? 19.889 9.524 17.187 1.00 40.16 211 PRO A C 1
ATOM 1695 O O . PRO A 1 211 ? 20.912 8.924 16.824 1.00 40.16 211 PRO A O 1
ATOM 1698 N N . PRO A 1 212 ? 19.517 10.704 16.662 1.00 37.09 212 PRO A N 1
ATOM 1699 C CA . PRO A 1 212 ? 20.341 11.404 15.694 1.00 37.09 212 PRO A CA 1
ATOM 1700 C C . PRO A 1 212 ? 21.761 11.458 16.247 1.00 37.09 212 PRO A C 1
ATOM 1702 O O . PRO A 1 212 ? 21.978 11.855 17.392 1.00 37.09 212 PRO A O 1
ATOM 1705 N N . THR A 1 213 ? 22.720 10.965 15.465 1.00 40.81 213 THR A N 1
ATOM 1706 C CA . THR A 1 213 ? 24.133 11.014 15.823 1.00 40.81 213 THR A CA 1
ATOM 1707 C C . THR A 1 213 ? 24.537 12.484 15.829 1.00 40.81 213 THR A C 1
ATOM 1709 O O . THR A 1 213 ? 24.927 13.039 14.805 1.00 40.81 213 THR A O 1
ATOM 1712 N N . GLU A 1 214 ? 24.371 13.147 16.971 1.00 43.06 214 GLU A N 1
ATOM 1713 C CA . GLU A 1 214 ? 24.910 14.477 17.191 1.00 43.06 214 GLU A CA 1
ATOM 1714 C C . GLU A 1 214 ? 26.429 14.373 17.079 1.00 43.06 214 GLU A C 1
ATOM 1716 O O . GLU A 1 214 ? 27.105 13.710 17.869 1.00 43.06 214 GLU A O 1
ATOM 1721 N N . ALA A 1 215 ? 26.968 15.004 16.039 1.00 40.53 215 ALA A N 1
ATOM 1722 C CA . ALA A 1 215 ? 28.391 15.223 15.901 1.00 40.53 215 ALA A CA 1
ATOM 1723 C C . ALA A 1 215 ? 28.864 16.059 17.099 1.00 40.53 215 ALA A C 1
ATOM 1725 O O . ALA A 1 215 ? 28.624 17.264 17.177 1.00 40.53 215 ALA A O 1
ATOM 1726 N N . ILE A 1 216 ? 29.532 15.390 18.038 1.00 36.75 216 ILE A N 1
ATOM 1727 C CA . ILE A 1 216 ? 30.215 15.997 19.177 1.00 36.75 216 ILE A CA 1
ATOM 1728 C C . ILE A 1 216 ? 31.335 16.877 18.619 1.00 36.75 216 ILE A C 1
ATOM 1730 O O . ILE A 1 216 ? 32.401 16.388 18.250 1.00 36.75 216 ILE A O 1
ATOM 1734 N N . ASN A 1 217 ? 31.098 18.184 18.558 1.00 40.41 217 ASN A N 1
ATOM 1735 C CA . ASN A 1 217 ? 32.176 19.160 18.569 1.00 40.41 217 ASN A CA 1
ATOM 1736 C C . ASN A 1 217 ? 32.285 19.711 19.987 1.00 40.41 217 ASN A C 1
ATOM 1738 O O . ASN A 1 217 ? 31.520 20.572 20.419 1.00 40.41 217 ASN A O 1
ATOM 1742 N N . ASP A 1 218 ? 33.263 19.164 20.702 1.00 38.12 218 ASP A N 1
ATOM 1743 C CA . ASP A 1 218 ? 33.735 19.642 21.989 1.00 38.12 218 ASP A CA 1
ATOM 1744 C C . ASP A 1 218 ? 34.153 21.116 21.898 1.00 38.12 218 ASP A C 1
ATOM 1746 O O . ASP A 1 218 ? 35.193 21.461 21.329 1.00 38.12 218 ASP A O 1
ATOM 1750 N N . LYS A 1 219 ? 33.363 21.989 22.526 1.00 39.28 219 LYS A N 1
ATOM 1751 C CA . LYS A 1 219 ? 33.878 23.142 23.273 1.00 39.28 219 LYS A CA 1
ATOM 1752 C C . LYS A 1 219 ? 32.816 23.670 24.238 1.00 39.28 219 LYS A C 1
ATOM 1754 O O . LYS A 1 219 ? 32.019 24.545 23.919 1.00 39.28 219 LYS A O 1
ATOM 1759 N N . ALA A 1 220 ? 32.837 23.128 25.449 1.00 43.62 220 ALA A N 1
ATOM 1760 C CA . ALA A 1 220 ? 32.239 23.750 26.627 1.00 43.62 220 ALA A CA 1
ATOM 1761 C C . ALA A 1 220 ? 33.122 24.936 27.117 1.00 43.62 220 ALA A C 1
ATOM 1763 O O . ALA A 1 220 ? 34.255 25.068 26.639 1.00 43.62 220 ALA A O 1
ATOM 1764 N N . PRO A 1 221 ? 32.703 25.747 28.116 1.00 55.59 221 PRO A N 1
ATOM 1765 C CA . PRO A 1 221 ? 31.460 25.651 28.887 1.00 55.59 221 PRO A CA 1
ATOM 1766 C C . PRO A 1 221 ? 30.709 26.988 29.078 1.00 55.59 221 PRO A C 1
ATOM 1768 O O . PRO A 1 221 ? 31.251 28.072 28.882 1.00 55.59 221 PRO A O 1
ATOM 1771 N N . SER A 1 222 ? 29.493 26.876 29.622 1.00 38.41 222 SER A N 1
ATOM 1772 C CA . SER A 1 222 ? 29.034 27.627 30.806 1.00 38.41 222 SER A CA 1
ATOM 1773 C C . SER A 1 222 ? 27.726 28.412 30.648 1.00 38.41 222 SER A C 1
ATOM 1775 O O . SER A 1 222 ? 27.580 29.280 29.794 1.00 38.41 222 SER A O 1
ATOM 1777 N N . THR A 1 223 ? 26.908 28.237 31.693 1.00 36.41 223 THR A N 1
ATOM 1778 C CA . THR A 1 223 ? 25.984 29.203 32.321 1.00 36.41 223 THR A CA 1
ATOM 1779 C C . THR A 1 223 ? 24.507 29.120 31.923 1.00 36.41 223 THR A C 1
ATOM 1781 O O . THR A 1 223 ? 24.044 29.722 30.964 1.00 36.41 223 THR A O 1
ATOM 1784 N N . THR A 1 224 ? 23.767 28.401 32.771 1.00 47.38 224 THR A N 1
ATOM 1785 C CA . THR A 1 224 ? 22.456 28.775 33.333 1.00 47.38 224 THR A CA 1
ATOM 1786 C C . THR A 1 224 ? 21.975 30.199 33.029 1.00 47.38 224 THR A C 1
ATOM 1788 O O . THR A 1 224 ? 22.629 31.163 33.425 1.00 47.38 224 THR A O 1
ATOM 1791 N N . GLY A 1 225 ? 20.764 30.330 32.484 1.00 40.47 225 GLY A N 1
ATOM 1792 C CA . GLY A 1 225 ? 20.035 31.598 32.476 1.00 40.47 225 GLY A CA 1
ATOM 1793 C C . GLY A 1 225 ? 18.837 31.587 31.534 1.00 40.47 225 GLY A C 1
ATOM 1794 O O . GLY A 1 225 ? 18.979 31.834 30.345 1.00 40.47 225 GLY A O 1
ATOM 1795 N N . PHE A 1 226 ? 17.648 31.317 32.070 1.00 44.59 226 PHE A N 1
ATOM 1796 C CA . PHE A 1 226 ? 16.388 31.587 31.382 1.00 44.59 226 PHE A CA 1
ATOM 1797 C C . PHE A 1 226 ? 16.194 33.113 31.365 1.00 44.59 226 PHE A C 1
ATOM 1799 O O . PHE A 1 226 ? 15.902 33.715 32.398 1.00 44.59 226 PHE A O 1
ATOM 1806 N N . THR A 1 227 ? 16.441 33.760 30.225 1.00 37.78 227 THR A N 1
ATOM 1807 C CA . THR A 1 227 ? 16.271 35.211 30.058 1.00 37.78 227 THR A CA 1
ATOM 1808 C C . THR A 1 227 ? 14.899 35.496 29.458 1.00 37.78 227 THR A C 1
ATOM 1810 O O . THR A 1 227 ? 14.671 35.288 28.271 1.00 37.78 227 THR A O 1
ATOM 1813 N N . ILE A 1 228 ? 13.983 35.989 30.291 1.00 56.16 228 ILE A N 1
ATOM 1814 C CA . ILE A 1 228 ? 12.749 36.644 29.842 1.00 56.16 228 ILE A CA 1
ATOM 1815 C C . ILE A 1 228 ? 13.146 38.048 29.353 1.00 56.16 228 ILE A C 1
ATOM 1817 O O . ILE A 1 228 ? 13.822 38.758 30.104 1.00 56.16 228 ILE A O 1
ATOM 1821 N N . PRO A 1 229 ? 12.778 38.477 28.132 1.00 51.03 229 PRO A N 1
ATOM 1822 C CA . PRO A 1 229 ? 13.056 39.839 27.698 1.00 51.03 229 PRO A CA 1
ATOM 1823 C C . PRO A 1 229 ? 12.258 40.840 28.555 1.00 51.03 229 PRO A C 1
ATOM 1825 O O . PRO A 1 229 ? 11.054 40.650 28.745 1.00 51.03 229 PRO A O 1
ATOM 1828 N N . PRO A 1 230 ? 12.890 41.907 29.075 1.00 44.94 230 PRO A N 1
ATOM 1829 C CA . PRO A 1 230 ? 12.174 42.968 29.765 1.00 44.94 230 PRO A CA 1
ATOM 1830 C C . PRO A 1 230 ? 11.374 43.779 28.742 1.00 44.94 230 PRO A C 1
ATOM 1832 O O . PRO A 1 230 ? 11.934 44.410 27.844 1.00 44.94 230 PRO A O 1
ATOM 1835 N N . VAL A 1 231 ? 10.050 43.757 28.883 1.00 62.44 231 VAL A N 1
ATOM 1836 C CA . VAL A 1 231 ? 9.170 44.744 28.255 1.00 62.44 231 VAL A CA 1
ATOM 1837 C C . VAL A 1 231 ? 9.409 46.062 28.988 1.00 62.44 231 VAL A C 1
ATOM 1839 O O . VAL A 1 231 ? 9.193 46.156 30.193 1.00 62.44 231 VAL A O 1
ATOM 1842 N N . TYR A 1 232 ? 9.935 47.047 28.265 1.00 47.62 232 TYR A N 1
ATOM 1843 C CA . TYR A 1 232 ? 10.063 48.417 28.745 1.00 47.62 232 TYR A CA 1
ATOM 1844 C C . TYR A 1 232 ? 8.668 49.041 28.844 1.00 47.62 232 TYR A C 1
ATOM 1846 O O . TYR A 1 232 ? 8.026 49.274 27.822 1.00 47.62 232 TYR A O 1
ATOM 1854 N N . ASP A 1 233 ? 8.234 49.329 30.067 1.00 56.31 233 ASP A N 1
ATOM 1855 C CA . ASP A 1 233 ? 7.191 50.313 30.350 1.00 56.31 233 ASP A CA 1
ATOM 1856 C C . ASP A 1 233 ? 7.846 51.667 30.644 1.00 56.31 233 ASP A C 1
ATOM 1858 O O . ASP A 1 233 ? 8.847 51.697 31.359 1.00 56.31 233 ASP A O 1
ATOM 1862 N N . GLU A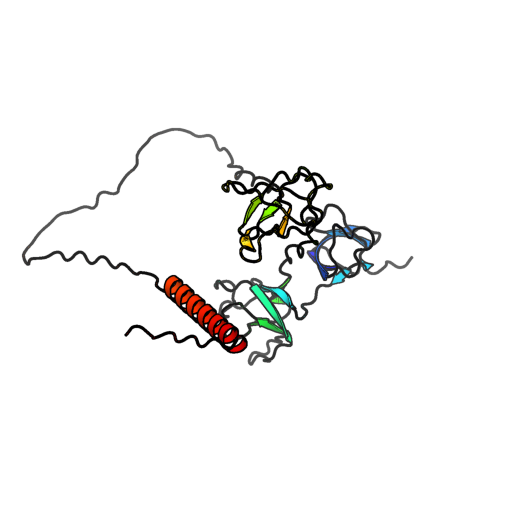 1 234 ? 7.272 52.755 30.104 1.00 51.62 234 GLU A N 1
ATOM 1863 C CA . GLU A 1 234 ? 6.989 54.047 30.779 1.00 51.62 234 GLU A CA 1
ATOM 1864 C C . GLU A 1 234 ? 6.613 55.179 29.765 1.00 51.62 234 GLU A C 1
ATOM 1866 O O . GLU A 1 234 ? 7.043 55.125 28.614 1.00 51.62 234 GLU A O 1
ATOM 1871 N N . PRO A 1 235 ? 5.895 56.270 30.150 1.00 61.69 235 PRO A N 1
ATOM 1872 C CA . PRO A 1 235 ? 4.533 56.294 30.711 1.00 61.69 235 PRO A CA 1
ATOM 1873 C C . PRO A 1 235 ? 3.634 57.472 30.199 1.00 61.69 235 PRO A C 1
ATOM 1875 O O . PRO A 1 235 ? 4.081 58.375 29.496 1.00 61.69 235 PRO A O 1
ATOM 1878 N N . ALA A 1 236 ? 2.384 57.495 30.705 1.00 42.47 236 ALA A N 1
ATOM 1879 C CA . ALA A 1 236 ? 1.394 58.601 30.789 1.00 42.47 236 ALA A CA 1
ATOM 1880 C C . ALA A 1 236 ? 0.565 58.936 29.517 1.00 42.47 236 ALA A C 1
ATOM 1882 O O . ALA A 1 236 ? 1.096 58.998 28.422 1.00 42.47 236 ALA A O 1
ATOM 1883 N N . CYS A 1 237 ? -0.748 59.215 29.556 1.00 39.59 237 CYS A N 1
ATOM 1884 C CA . CYS A 1 237 ? -1.642 59.617 30.644 1.00 39.59 237 CYS A CA 1
ATOM 1885 C C . CYS A 1 237 ? -3.132 59.399 30.257 1.00 39.59 237 CYS A C 1
ATOM 1887 O O . CYS A 1 237 ? -3.493 59.509 29.092 1.00 39.59 237 CYS A O 1
ATOM 1889 N N . GLU A 1 238 ? -3.960 59.218 31.290 1.00 41.22 238 GLU A N 1
ATOM 1890 C CA . GLU A 1 238 ? -5.396 59.546 31.423 1.00 41.22 238 GLU A CA 1
ATOM 1891 C C . GLU A 1 238 ? -6.536 58.726 30.764 1.00 41.22 238 GLU A C 1
ATOM 1893 O O . GLU A 1 238 ? -6.857 58.846 29.591 1.00 41.22 238 GLU A O 1
ATOM 1898 N N . LYS A 1 239 ? -7.263 58.060 31.683 1.00 48.62 239 LYS A N 1
ATOM 1899 C CA . LYS A 1 239 ? -8.725 58.093 31.915 1.00 48.62 239 LYS A CA 1
ATOM 1900 C C . LYS A 1 239 ? -9.649 57.624 30.782 1.00 48.62 239 LYS A C 1
ATOM 1902 O O . LYS A 1 239 ? -10.182 58.435 30.042 1.00 48.62 239 LYS A O 1
ATOM 1907 N N . ASP A 1 240 ? -10.009 56.344 30.814 1.00 44.12 240 ASP A N 1
ATOM 1908 C CA . ASP A 1 240 ? -11.347 55.945 31.275 1.00 44.12 240 ASP A CA 1
ATOM 1909 C C . ASP A 1 240 ? -11.379 54.444 31.606 1.00 44.12 240 ASP A C 1
ATOM 1911 O O . ASP A 1 240 ? -10.534 53.670 31.158 1.00 44.12 240 ASP A O 1
ATOM 1915 N N . GLY A 1 241 ? -12.288 54.048 32.494 1.00 54.16 241 GLY A N 1
ATOM 1916 C CA . GLY A 1 241 ? -12.292 52.734 33.131 1.00 54.16 241 GLY A CA 1
ATOM 1917 C C . GLY A 1 241 ? -12.558 51.537 32.205 1.00 54.16 241 GLY A C 1
ATOM 1918 O O . GLY A 1 241 ? -13.331 51.598 31.254 1.00 54.16 241 GLY A O 1
ATOM 1919 N N . SER A 1 242 ? -11.987 50.404 32.624 1.00 48.25 242 SER A N 1
ATOM 1920 C CA . SER A 1 242 ? -12.112 49.033 32.103 1.00 48.25 242 SER A CA 1
ATOM 1921 C C . SER A 1 242 ? -11.153 48.647 30.969 1.00 48.25 242 SER A C 1
ATOM 1923 O O . SER A 1 242 ? -11.446 48.711 29.780 1.00 48.25 242 SER A O 1
ATOM 1925 N N . THR A 1 243 ? -9.988 48.131 31.358 1.00 45.84 243 THR A N 1
ATOM 1926 C CA . THR A 1 243 ? -9.150 47.306 30.486 1.00 45.84 243 THR A CA 1
ATOM 1927 C C . THR A 1 243 ? -9.883 45.982 30.252 1.00 45.84 243 THR A C 1
ATOM 1929 O O . THR A 1 243 ? -9.824 45.066 31.072 1.00 45.84 243 THR A O 1
ATOM 1932 N N . GLN A 1 244 ? -10.654 45.891 29.169 1.00 45.50 244 GLN A N 1
ATOM 1933 C CA . GLN A 1 244 ? -11.342 44.660 28.793 1.00 45.50 244 GLN A CA 1
ATOM 1934 C C . GLN A 1 244 ? -10.327 43.674 28.198 1.00 45.50 244 GLN A C 1
ATOM 1936 O O . GLN A 1 244 ? -9.911 43.795 27.045 1.00 45.50 244 GLN A O 1
ATOM 1941 N N . LEU A 1 245 ? -9.923 42.682 28.993 1.00 43.53 245 LEU A N 1
ATOM 1942 C CA . LEU A 1 245 ? -9.152 41.537 28.516 1.00 43.53 245 LEU A CA 1
ATOM 1943 C C . LEU A 1 245 ? -10.046 40.711 27.576 1.00 43.53 245 LEU A C 1
ATOM 1945 O O . LEU A 1 245 ? -10.955 40.015 28.024 1.00 43.53 245 LEU A O 1
ATOM 1949 N N . THR A 1 246 ? -9.822 40.803 26.265 1.00 39.34 246 THR A N 1
ATOM 1950 C CA . THR A 1 246 ? -10.567 39.995 25.289 1.00 39.34 246 THR A CA 1
ATOM 1951 C C . THR A 1 246 ? -9.841 38.667 25.088 1.00 39.34 246 THR A C 1
ATOM 1953 O O . THR A 1 246 ? -8.941 38.559 24.259 1.00 39.34 246 THR A O 1
ATOM 1956 N N . VAL A 1 247 ? -10.213 37.651 25.869 1.00 41.66 247 VAL A N 1
ATOM 1957 C CA . VAL A 1 247 ? -9.784 36.261 25.648 1.00 41.66 247 VAL A CA 1
ATOM 1958 C C . VAL A 1 247 ? -10.691 35.659 24.578 1.00 41.66 247 VAL A C 1
ATOM 1960 O O . VAL A 1 247 ? -11.884 35.464 24.806 1.00 41.66 247 VAL A O 1
ATOM 1963 N N . ARG A 1 248 ? -10.147 35.384 23.390 1.00 39.66 248 ARG A N 1
ATOM 1964 C CA . ARG A 1 248 ? -10.884 34.725 22.306 1.00 39.66 248 ARG A CA 1
ATOM 1965 C C . ARG A 1 248 ? -10.635 33.221 22.397 1.00 39.66 248 ARG A C 1
ATOM 1967 O O . ARG A 1 248 ? -9.623 32.728 21.917 1.00 39.66 248 ARG A O 1
ATOM 1974 N N . ILE A 1 249 ? -11.546 32.510 23.054 1.00 44.56 249 ILE A N 1
ATOM 1975 C CA . ILE A 1 249 ? -11.579 31.045 23.045 1.00 44.56 249 ILE A CA 1
ATOM 1976 C C . ILE A 1 249 ? -12.290 30.638 21.753 1.00 44.56 249 ILE A C 1
ATOM 1978 O O . ILE A 1 249 ? -13.503 30.800 21.633 1.00 44.56 249 ILE A O 1
ATOM 1982 N N . THR A 1 250 ? -11.542 30.180 20.754 1.00 48.47 250 THR A N 1
ATOM 1983 C CA . THR A 1 250 ? -12.111 29.509 19.582 1.00 48.47 250 THR A CA 1
ATOM 1984 C C . THR A 1 250 ? -12.234 28.032 19.922 1.00 48.47 250 THR A C 1
ATOM 1986 O O . THR A 1 250 ? -11.257 27.296 19.832 1.00 48.47 250 THR A O 1
ATOM 1989 N N . SER A 1 251 ? -13.412 27.611 20.378 1.00 53.75 251 SER A N 1
ATOM 1990 C CA . SER A 1 251 ? -13.719 26.186 20.466 1.00 53.75 251 SER A CA 1
ATOM 1991 C C . SER A 1 251 ? -13.920 25.662 19.050 1.00 53.75 251 SER A C 1
ATOM 1993 O O . SER A 1 251 ? -14.809 26.129 18.337 1.00 53.75 251 SER A O 1
ATOM 1995 N N . ASP A 1 252 ? -13.068 24.731 18.637 1.00 62.78 252 ASP A N 1
ATOM 1996 C CA . ASP A 1 252 ? -13.277 23.958 17.423 1.00 62.78 252 ASP A CA 1
ATOM 1997 C C . ASP A 1 252 ? -14.435 22.984 17.681 1.00 62.78 252 ASP A C 1
ATOM 1999 O O . ASP A 1 252 ? -14.314 22.030 18.446 1.00 62.78 252 ASP A O 1
ATOM 2003 N N . PHE A 1 253 ? -15.610 23.293 17.131 1.00 64.94 253 PHE A N 1
ATOM 2004 C CA . PHE A 1 253 ? -16.801 22.453 17.263 1.00 64.94 253 PHE A CA 1
ATOM 2005 C C . PHE A 1 253 ? -16.855 21.348 16.200 1.00 64.94 253 PHE A C 1
ATOM 2007 O O . PHE A 1 253 ? -17.837 20.609 16.167 1.00 64.94 253 PHE A O 1
ATOM 2014 N N . THR A 1 254 ? -15.837 21.217 15.342 1.00 71.50 254 THR A N 1
ATOM 2015 C CA . THR A 1 254 ? -15.825 20.239 14.242 1.00 71.50 254 THR A CA 1
ATOM 2016 C C . THR A 1 254 ? -15.908 18.813 14.777 1.00 71.50 254 THR A C 1
ATOM 2018 O O . THR A 1 254 ? -16.776 18.052 14.360 1.00 71.50 254 THR A O 1
ATOM 2021 N N . GLU A 1 255 ? -15.121 18.493 15.806 1.00 68.62 255 GLU A N 1
ATOM 2022 C CA . GLU A 1 255 ? -15.138 17.171 16.442 1.00 68.62 255 GLU A CA 1
ATOM 2023 C C . GLU A 1 255 ? -16.496 16.859 17.101 1.00 68.62 255 GLU A C 1
ATOM 2025 O O . GLU A 1 255 ? -17.014 15.746 17.003 1.00 68.62 255 GLU A O 1
ATOM 2030 N N . LEU A 1 256 ? -17.141 17.861 17.714 1.00 70.88 256 LEU A N 1
ATOM 2031 C CA . LEU A 1 256 ? -18.482 17.700 18.283 1.00 70.88 256 LEU A CA 1
ATOM 2032 C C . LEU A 1 256 ? -19.538 17.495 17.185 1.00 70.88 256 LEU A C 1
ATOM 2034 O O . LEU A 1 256 ? -20.454 16.691 17.357 1.00 70.88 256 LEU A O 1
ATOM 2038 N N . HIS A 1 257 ? -19.417 18.200 16.060 1.00 72.94 257 HIS A N 1
ATOM 2039 C CA . HIS A 1 257 ? -20.314 18.046 14.917 1.00 72.94 257 HIS A CA 1
ATOM 2040 C C . HIS A 1 257 ? -20.203 16.651 14.292 1.00 72.94 257 HIS A C 1
ATOM 2042 O O . HIS A 1 257 ? -21.232 16.008 14.083 1.00 72.94 257 HIS A O 1
ATOM 2048 N N . GLU A 1 258 ? -18.988 16.136 14.102 1.00 75.25 258 GLU A N 1
ATOM 2049 C CA . GLU A 1 258 ? -18.760 14.778 13.595 1.00 75.25 258 GLU A CA 1
ATOM 2050 C C . GLU A 1 258 ? -19.336 13.709 14.533 1.00 75.25 258 GLU A C 1
ATOM 2052 O O . GLU A 1 258 ? -20.007 12.773 14.086 1.00 75.25 258 GLU A O 1
ATOM 2057 N N . GLN A 1 259 ? -19.156 13.869 15.849 1.00 74.69 259 GLN A N 1
ATOM 2058 C CA . GLN A 1 259 ? -19.734 12.952 16.836 1.00 74.69 259 GLN A CA 1
ATOM 2059 C C . GLN A 1 259 ? -21.271 12.990 16.838 1.00 74.69 259 GLN A C 1
ATOM 2061 O O . GLN A 1 259 ? -21.917 11.942 16.961 1.00 74.69 259 GLN A O 1
ATOM 2066 N N . ILE A 1 260 ? -21.873 14.172 16.668 1.00 77.31 260 ILE A N 1
ATOM 2067 C CA . ILE A 1 260 ? -23.329 14.336 16.564 1.00 77.31 260 ILE A CA 1
ATOM 2068 C C . ILE A 1 260 ? -23.861 13.659 15.294 1.00 77.31 260 ILE A C 1
ATOM 2070 O O . ILE A 1 260 ? -24.840 12.907 15.365 1.00 77.31 260 ILE A O 1
ATOM 2074 N N . ASP A 1 261 ? -23.212 13.862 14.149 1.00 79.69 261 ASP A N 1
ATOM 2075 C CA . ASP A 1 261 ? -23.622 13.253 12.880 1.00 79.69 261 ASP A CA 1
ATOM 2076 C C . ASP A 1 261 ? -23.479 11.726 12.914 1.00 79.69 261 ASP A C 1
ATOM 2078 O O . ASP A 1 261 ? -24.395 10.995 12.510 1.00 79.69 261 ASP A O 1
ATOM 2082 N N . TYR A 1 262 ? -22.393 11.223 13.507 1.00 80.81 262 TYR A N 1
ATOM 2083 C CA . TYR A 1 262 ? -22.200 9.795 13.745 1.00 80.81 262 TYR A CA 1
ATOM 2084 C C . TYR A 1 262 ? -23.303 9.199 14.636 1.00 80.81 262 TYR A C 1
ATOM 2086 O O . TYR A 1 262 ? -23.856 8.130 14.332 1.00 80.81 262 TYR A O 1
ATOM 2094 N N . ALA A 1 263 ? -23.686 9.896 15.710 1.00 81.81 263 ALA A N 1
ATOM 2095 C CA . ALA A 1 263 ? -24.781 9.479 16.583 1.00 81.81 263 ALA A CA 1
ATOM 2096 C C . ALA A 1 263 ? -26.129 9.441 15.836 1.00 81.81 263 ALA A C 1
ATOM 2098 O O . ALA A 1 263 ? -26.892 8.477 15.984 1.00 81.81 263 ALA A O 1
ATOM 2099 N N . PHE A 1 264 ? -26.409 10.425 14.974 1.00 82.75 264 PHE A N 1
ATOM 2100 C CA . PHE A 1 264 ? -27.624 10.441 14.154 1.00 82.75 264 PHE A CA 1
ATOM 2101 C C . PHE A 1 264 ? -27.681 9.283 13.152 1.00 82.75 264 PHE A C 1
ATOM 2103 O O . PHE A 1 264 ? -28.738 8.660 12.993 1.00 82.75 264 PHE A O 1
ATOM 2110 N N . GLU A 1 265 ? -26.567 8.940 12.506 1.00 83.31 265 GLU A N 1
ATOM 2111 C CA . GLU A 1 265 ? -26.510 7.795 11.592 1.00 83.31 265 GLU A CA 1
ATOM 2112 C C . GLU A 1 265 ? -26.710 6.459 12.318 1.00 83.31 265 GLU A C 1
ATOM 2114 O O . GLU A 1 265 ? -27.447 5.583 11.841 1.00 83.31 265 GLU A O 1
ATOM 2119 N N . ARG A 1 266 ? -26.149 6.304 13.524 1.00 86.38 266 ARG A N 1
ATOM 2120 C CA . ARG A 1 266 ? -26.419 5.129 14.367 1.00 86.38 266 ARG A CA 1
ATOM 2121 C C . ARG A 1 266 ? -27.894 5.026 14.756 1.00 86.38 266 ARG A C 1
ATOM 2123 O O . ARG A 1 266 ? -28.473 3.945 14.623 1.00 86.38 266 ARG A O 1
ATOM 2130 N N . LEU A 1 267 ? -28.530 6.131 15.146 1.00 84.62 267 LEU A N 1
ATOM 2131 C CA . LEU A 1 267 ? -29.961 6.159 15.476 1.00 84.62 267 LEU A CA 1
ATOM 2132 C C . LEU A 1 267 ? -30.846 5.799 14.271 1.00 84.62 267 LEU A C 1
ATOM 2134 O O . LEU A 1 267 ? -31.788 5.013 14.411 1.00 84.62 267 LEU A O 1
ATOM 2138 N N . LYS A 1 268 ? -30.518 6.280 13.063 1.00 81.12 268 LYS A N 1
ATOM 2139 C CA . LYS A 1 268 ? -31.216 5.892 11.820 1.00 81.12 268 LYS A CA 1
ATOM 2140 C C . LYS A 1 268 ? -31.096 4.392 11.542 1.00 81.12 268 LYS A C 1
ATOM 2142 O O . LYS A 1 268 ? -32.101 3.736 11.239 1.00 81.12 268 LYS A O 1
ATOM 2147 N N . LYS A 1 269 ? -29.889 3.825 11.669 1.00 86.75 269 LYS A N 1
ATOM 2148 C CA . LYS A 1 269 ? -29.652 2.378 11.501 1.00 86.75 269 LYS A CA 1
ATOM 2149 C C . LYS A 1 269 ? -30.444 1.565 12.526 1.00 86.75 269 LYS A C 1
ATOM 2151 O O . LYS A 1 269 ? -31.056 0.559 12.157 1.00 86.75 269 LYS A O 1
ATOM 2156 N N . LEU A 1 270 ? -30.493 2.022 13.777 1.00 85.50 270 LEU A N 1
ATOM 2157 C CA . LEU A 1 270 ? -31.250 1.376 14.847 1.00 85.50 270 LEU A CA 1
ATOM 2158 C C . LEU A 1 270 ? -32.761 1.407 14.570 1.00 85.50 270 LEU A C 1
ATOM 2160 O O . LEU A 1 270 ? -33.406 0.361 14.620 1.00 85.50 270 LEU A O 1
ATOM 2164 N N . LYS A 1 271 ? -33.314 2.558 14.152 1.00 84.69 271 LYS A N 1
ATOM 2165 C CA . LYS A 1 271 ? -34.730 2.686 13.750 1.00 84.69 271 LYS A CA 1
ATOM 2166 C C . LYS A 1 271 ? -35.085 1.736 12.604 1.00 84.69 271 LYS A C 1
ATOM 2168 O O . LYS A 1 271 ? -36.128 1.085 12.626 1.00 84.69 271 LYS A O 1
ATOM 2173 N N . LYS A 1 272 ? -34.197 1.603 11.613 1.00 85.06 272 LYS A N 1
ATOM 2174 C CA . LYS A 1 272 ? -34.377 0.674 10.485 1.00 85.06 272 LYS A CA 1
ATOM 2175 C C . LYS A 1 272 ? -34.389 -0.789 10.939 1.00 85.06 272 LYS A C 1
ATOM 2177 O O . LYS A 1 272 ? -35.194 -1.564 10.425 1.00 85.06 272 LYS A O 1
ATOM 2182 N N . LYS A 1 273 ? -33.523 -1.172 11.887 1.00 87.75 273 LYS A N 1
ATOM 2183 C CA . LYS A 1 273 ? -33.510 -2.524 12.474 1.00 87.75 273 LYS A CA 1
ATOM 2184 C C . LYS A 1 273 ? -34.763 -2.787 13.317 1.00 87.75 273 LYS A C 1
ATOM 2186 O O . LYS A 1 273 ? -35.400 -3.813 13.115 1.00 87.75 273 LYS A O 1
ATOM 2191 N N . ALA A 1 274 ? -35.173 -1.845 14.166 1.00 83.19 274 ALA A N 1
ATOM 2192 C CA . ALA A 1 274 ? -36.386 -1.960 14.977 1.00 83.19 274 ALA A CA 1
ATOM 2193 C C . ALA A 1 274 ? -37.645 -2.146 14.113 1.00 83.19 274 ALA A C 1
ATOM 2195 O O . ALA A 1 274 ? -38.419 -3.071 14.348 1.00 83.19 274 ALA A O 1
ATOM 2196 N N . ARG A 1 275 ? -37.776 -1.381 13.018 1.00 85.38 275 ARG A N 1
ATOM 2197 C CA . ARG A 1 275 ? -38.889 -1.532 12.066 1.00 85.38 275 ARG A CA 1
ATOM 2198 C C . ARG A 1 275 ? -38.943 -2.921 11.424 1.00 85.38 275 ARG A C 1
ATOM 2200 O O . ARG A 1 275 ? -40.029 -3.447 11.210 1.00 85.38 275 ARG A O 1
ATOM 2207 N N . LYS A 1 276 ? -37.787 -3.528 11.127 1.00 86.38 276 LYS A N 1
ATOM 2208 C CA . LYS A 1 276 ? -37.720 -4.910 10.612 1.00 86.38 276 LYS A CA 1
ATOM 2209 C C . LYS A 1 276 ? -38.188 -5.945 11.638 1.00 86.38 276 LYS A C 1
ATOM 2211 O O . LYS A 1 276 ? -38.646 -7.006 11.239 1.00 86.38 276 LYS A O 1
ATOM 2216 N N . LEU A 1 277 ? -38.080 -5.629 12.926 1.00 88.06 277 LEU A N 1
ATOM 2217 C CA . LEU A 1 277 ? -38.524 -6.472 14.036 1.00 88.06 277 LEU A CA 1
ATOM 2218 C C . LEU A 1 277 ? -39.966 -6.165 14.481 1.00 88.06 277 LEU A C 1
ATOM 2220 O O . LEU A 1 277 ? -40.427 -6.731 15.464 1.00 88.06 277 LEU A O 1
ATOM 2224 N N . GLY A 1 278 ? -40.680 -5.271 13.783 1.00 86.12 278 GLY A N 1
ATOM 2225 C CA . GLY A 1 278 ? -42.031 -4.850 14.168 1.00 86.12 278 GLY A CA 1
ATOM 2226 C C . GLY A 1 278 ? -42.077 -3.936 15.398 1.00 86.12 278 GLY A C 1
ATOM 2227 O O . GLY A 1 278 ? -43.143 -3.750 15.974 1.00 86.12 278 GLY A O 1
ATOM 2228 N N . ILE A 1 279 ? -40.936 -3.368 15.799 1.00 86.75 279 ILE A N 1
ATOM 2229 C CA . ILE A 1 279 ? -40.810 -2.457 16.939 1.00 86.75 279 ILE A CA 1
ATOM 2230 C C . ILE A 1 279 ? -40.812 -1.018 16.414 1.00 86.75 279 ILE A C 1
ATOM 2232 O O . ILE A 1 279 ? -39.993 -0.648 15.566 1.00 86.75 279 ILE A O 1
ATOM 2236 N N . GLU A 1 280 ? -41.722 -0.195 16.926 1.00 85.06 280 GLU A N 1
ATOM 2237 C CA . GLU A 1 280 ? -41.799 1.227 16.599 1.00 85.06 280 GLU A CA 1
ATOM 2238 C C . GLU A 1 280 ? -40.950 2.039 17.587 1.00 85.06 280 GLU A C 1
ATOM 2240 O O . GLU A 1 280 ? -41.166 1.994 18.796 1.00 85.06 280 GLU A O 1
ATOM 2245 N N . LEU A 1 281 ? -39.940 2.747 17.070 1.00 78.19 281 LEU A N 1
ATOM 2246 C CA . LEU A 1 281 ? -39.089 3.653 17.844 1.00 78.19 281 LEU A CA 1
ATOM 2247 C C . LEU A 1 281 ? -39.305 5.088 17.364 1.00 78.19 281 LEU A C 1
ATOM 2249 O O . LEU A 1 281 ? -38.984 5.419 16.212 1.00 78.19 281 LEU A O 1
ATOM 2253 N N . ASP A 1 282 ? -39.784 5.940 18.266 1.00 79.81 282 ASP A N 1
ATOM 2254 C CA . ASP A 1 282 ? -39.870 7.379 18.052 1.00 79.81 282 ASP A CA 1
ATOM 2255 C C . ASP A 1 282 ? -38.844 8.128 18.890 1.00 79.81 282 ASP A C 1
ATOM 2257 O O . ASP A 1 282 ? -38.771 8.006 20.111 1.00 79.81 282 ASP A O 1
ATOM 2261 N N . PHE A 1 283 ? -38.039 8.923 18.191 1.00 73.12 283 PHE A N 1
ATOM 2262 C CA . PHE A 1 283 ? -37.070 9.824 18.787 1.00 73.12 283 PHE A CA 1
ATOM 2263 C C . PHE A 1 283 ? -37.649 11.230 18.666 1.00 73.12 283 PHE A C 1
ATOM 2265 O O . PHE A 1 283 ? -37.694 11.795 17.572 1.00 73.12 283 PHE A O 1
ATOM 2272 N N . ALA A 1 284 ? -38.141 11.778 19.775 1.00 61.31 284 ALA A N 1
ATOM 2273 C CA . ALA A 1 284 ? -38.538 13.176 19.826 1.00 61.31 284 ALA A CA 1
ATOM 2274 C C . ALA A 1 284 ? -37.274 14.045 19.806 1.00 61.31 284 ALA A C 1
ATOM 2276 O O . ALA A 1 284 ? -36.358 13.842 20.604 1.00 61.31 284 ALA A O 1
ATOM 2277 N N . LYS A 1 285 ? -37.215 15.016 18.891 1.00 52.41 285 LYS A N 1
ATOM 2278 C CA . LYS A 1 285 ? -36.182 16.053 18.929 1.00 52.41 285 LYS A CA 1
ATOM 2279 C C . LYS A 1 285 ? -36.508 16.951 20.123 1.00 52.41 285 LYS A C 1
ATOM 2281 O O . LYS A 1 285 ? -37.565 17.578 20.122 1.00 52.41 285 LYS A O 1
ATOM 2286 N N . ALA A 1 286 ? -35.657 16.961 21.150 1.00 48.09 286 ALA A N 1
ATOM 2287 C CA . ALA A 1 286 ? -35.765 17.959 22.210 1.00 48.09 286 ALA A CA 1
ATOM 2288 C C . ALA A 1 286 ? -35.607 19.343 21.558 1.00 48.09 286 ALA A C 1
ATOM 2290 O O . ALA A 1 286 ? -34.650 19.555 20.808 1.00 48.09 286 ALA A O 1
ATOM 2291 N N . ALA A 1 287 ? -36.617 20.194 21.741 1.00 41.00 287 ALA A N 1
ATOM 2292 C CA . ALA A 1 287 ? -36.644 21.564 21.240 1.00 41.00 287 ALA A CA 1
ATOM 2293 C C . ALA A 1 287 ? -35.681 22.457 22.025 1.00 41.00 287 ALA A C 1
ATOM 2295 O O . ALA A 1 287 ? -35.538 22.219 23.247 1.00 41.00 287 ALA A O 1
#

Organism: Rhizobium sullae (NCBI:txid50338)

Secondary structure (DSSP, 8-state):
---------TT-EEEES--TT-TTT--TT-EEEEEEE-TTSEEEETT-SS-EEGGGEEE----TT-EEEEPTTS-TTSTTSTTSS--EEEEEEE-S---TTS----EEEE-TT-SSPEEE-GGGEEE-------------TT--EEETTS-EE---EEPPTTT-TT--EE--BTT-----EE-TT--B-SSSS-GGG-EEEE-PPP---PPP---------------PPP----------S------------HHHHHHHHHHHHHHHHHHHHHHHTT---------